Protein AF-A0A820FQS1-F1 (afdb_monomer)

Sequence (288 aa):
TLASLALATEPPTEELLNRKPYGRTKSIISPLMLRNILGQSFYQLVIMFVILYAGQYFLDVDSTVSRIQENPHAAKELSQQFTLVFNAFVLMTLFNEINSRKLHGERNVFKGIFRNPFFIILIVTFGGYVFSCARLNIIHWLWSLLFGVGSLAWQQILLCIPTKPFARCFSAMYRVCCPCCYKKQQKKRAEKEAARKSAAADQSRRISRFSDGDYMPFTTIGQLTSATVVAEPPSAIAKFMLRKSVDRLNSEFRVINEFRSRLEELKDIKHDEAVEYKRNSRANLLDE

Foldseek 3Di:
DLLVVLLVPDDDDPVVVVDDDDDPPDDPDDLLNVLLVVLLVVLLVVVLVCLQPVVCPPVVQPRPVVVCVVPVVCVVVNVASVLLSVLLNLLLVLLSSLVVSDRPLDLCSPVCCVVRVSSVCCCCVSVVCSVPPDPYDPSSNVVSNVSSVVSSVSSNVSSPDDSVVSVVVVLVVCCVPPVPVSVVVVVVVVVVVVVVVVVVVVVVVVVVVVVVPDPPDPPPVVVVVVPDDDDDDDDPVVVVVVVVVVVVVVVVVVVVVVVVVVVVVVVVVVVVVVVVVVVVVVVVVVVD

pLDDT: mean 72.48, std 14.21, range [34.16, 94.19]

Solvent-accessible surface area (backbone atoms only — not comparable to full-atom values): 16871 Å² total; per-residue (Å²): 114,68,67,64,51,39,65,69,65,54,77,86,56,78,72,62,74,78,45,81,81,83,60,96,84,62,70,90,75,45,51,63,56,48,46,51,53,55,53,50,52,50,51,54,51,52,52,51,50,44,53,64,71,43,22,44,77,77,66,75,34,78,45,55,72,62,45,46,73,76,34,78,78,50,59,78,77,51,50,60,55,55,50,49,50,50,49,25,51,51,40,32,52,54,38,47,52,52,52,62,75,47,70,86,78,58,84,68,58,70,71,69,52,85,74,38,64,59,49,50,50,48,51,51,56,53,46,46,49,59,66,70,71,60,96,63,58,70,69,61,47,52,51,26,48,48,56,11,56,44,50,51,56,50,50,58,56,57,69,72,52,75,54,69,64,48,45,52,52,49,56,53,51,42,45,71,79,37,54,72,61,42,54,55,52,48,52,56,49,52,53,51,50,50,53,50,51,51,50,53,51,48,54,51,53,50,54,52,58,60,64,76,70,66,85,72,78,90,74,67,68,74,69,66,70,78,75,73,77,86,78,78,85,72,54,74,63,56,54,50,50,50,50,54,51,51,53,51,50,54,52,52,52,52,52,53,52,53,51,51,53,53,51,50,55,54,50,52,52,55,49,50,54,54,51,51,51,54,51,54,57,55,51,63,67,73,77,114

Structure (mmCIF, N/CA/C/O backbone):
data_AF-A0A820FQS1-F1
#
_entry.id   AF-A0A820FQS1-F1
#
loop_
_atom_site.group_PDB
_atom_site.id
_atom_site.type_symbol
_atom_site.label_atom_id
_atom_site.label_alt_id
_atom_site.label_comp_id
_atom_site.label_asym_id
_atom_site.label_entity_id
_atom_site.label_seq_id
_atom_site.pdbx_PDB_ins_code
_atom_site.Cartn_x
_atom_site.Cartn_y
_atom_site.Cartn_z
_atom_site.occupancy
_atom_site.B_iso_or_equiv
_atom_site.auth_seq_id
_atom_site.auth_comp_id
_atom_site.auth_asym_id
_atom_site.auth_atom_id
_atom_site.pdbx_PDB_model_num
ATOM 1 N N . THR A 1 1 ? 6.586 12.776 2.863 1.00 59.56 1 THR A N 1
ATOM 2 C CA . THR A 1 1 ? 5.910 13.849 3.631 1.00 59.56 1 THR A CA 1
ATOM 3 C C . THR A 1 1 ? 4.632 14.325 2.955 1.00 59.56 1 THR A C 1
ATOM 5 O O . THR A 1 1 ? 3.635 14.468 3.646 1.00 59.56 1 THR A O 1
ATOM 8 N N . LEU A 1 2 ? 4.600 14.501 1.627 1.00 68.56 2 LEU A N 1
ATOM 9 C CA . LEU A 1 2 ? 3.366 14.855 0.902 1.00 68.56 2 LEU A CA 1
ATOM 10 C C . LEU A 1 2 ? 2.268 13.778 1.002 1.00 68.56 2 LEU A C 1
ATOM 12 O O . LEU A 1 2 ? 1.113 14.113 1.234 1.00 68.56 2 LEU A O 1
ATOM 16 N N . ALA A 1 3 ? 2.643 12.496 0.961 1.00 69.81 3 ALA A N 1
ATOM 17 C CA . ALA A 1 3 ? 1.709 11.373 1.092 1.00 69.81 3 ALA A CA 1
ATOM 18 C C . ALA A 1 3 ? 0.907 11.371 2.406 1.00 69.81 3 ALA A C 1
ATOM 20 O O . ALA A 1 3 ? -0.314 11.237 2.428 1.00 69.81 3 ALA A O 1
ATOM 21 N N . SER A 1 4 ? 1.584 11.593 3.538 1.00 78.31 4 SER A N 1
ATOM 22 C CA . SER A 1 4 ? 0.918 11.676 4.844 1.00 78.31 4 SER A CA 1
ATOM 23 C C . SER A 1 4 ? -0.027 12.873 4.942 1.00 78.31 4 SER A C 1
ATOM 25 O O . SER A 1 4 ? -1.051 12.781 5.612 1.00 78.31 4 SER A O 1
ATOM 27 N N . LEU A 1 5 ? 0.302 13.982 4.271 1.00 79.88 5 LEU A N 1
ATOM 28 C CA . LEU A 1 5 ? -0.554 15.164 4.217 1.00 79.88 5 LEU A CA 1
ATOM 29 C C . LEU A 1 5 ? -1.802 14.900 3.359 1.00 79.88 5 LEU A C 1
ATOM 31 O O . LEU A 1 5 ? -2.911 15.202 3.790 1.00 79.88 5 LEU A O 1
ATOM 35 N N . ALA A 1 6 ? -1.643 14.272 2.192 1.00 76.00 6 ALA A N 1
ATOM 36 C CA . ALA A 1 6 ? -2.763 13.913 1.323 1.00 76.00 6 ALA A CA 1
ATOM 37 C C . ALA A 1 6 ? -3.756 12.967 2.024 1.00 76.00 6 ALA A C 1
ATOM 39 O O . ALA A 1 6 ? -4.960 13.212 1.990 1.00 76.00 6 ALA A O 1
ATOM 40 N N . LEU A 1 7 ? -3.266 11.954 2.747 1.00 76.88 7 LEU A N 1
ATOM 41 C CA . LEU A 1 7 ? -4.113 11.041 3.529 1.00 76.88 7 LEU A CA 1
ATOM 42 C C . LEU A 1 7 ? -4.808 11.724 4.720 1.00 76.88 7 LEU A C 1
ATOM 44 O O . LEU A 1 7 ? -5.918 11.345 5.084 1.00 76.88 7 LEU A O 1
ATOM 48 N N . ALA A 1 8 ? -4.183 12.737 5.325 1.00 78.94 8 ALA A N 1
ATOM 49 C CA . ALA A 1 8 ? -4.768 13.478 6.443 1.00 78.94 8 ALA A CA 1
ATOM 50 C C . ALA A 1 8 ? -5.894 14.441 6.021 1.00 78.94 8 ALA A C 1
ATOM 52 O O . ALA A 1 8 ? -6.694 14.841 6.862 1.00 78.94 8 ALA A O 1
ATOM 53 N N . THR A 1 9 ? -5.962 14.812 4.738 1.00 82.06 9 THR A N 1
ATOM 54 C CA . THR A 1 9 ? -6.949 15.773 4.204 1.00 82.06 9 THR A CA 1
ATOM 55 C C . THR A 1 9 ? -8.224 15.117 3.678 1.00 82.06 9 THR A C 1
ATOM 57 O O . THR A 1 9 ? -9.095 15.808 3.150 1.00 82.06 9 THR A O 1
ATOM 60 N N . GLU A 1 10 ? -8.369 13.794 3.801 1.00 73.38 10 GLU A N 1
ATOM 61 C CA . GLU A 1 10 ? -9.602 13.138 3.379 1.00 73.38 10 GLU A CA 1
ATOM 62 C C . GLU A 1 10 ? -10.797 13.588 4.240 1.00 73.38 10 GLU A C 1
ATOM 64 O O . GLU A 1 10 ? -10.728 13.546 5.472 1.00 73.38 10 GLU A O 1
ATOM 69 N N . PRO A 1 11 ? -11.920 13.989 3.613 1.00 72.81 11 PRO A N 1
ATOM 70 C CA . PRO A 1 11 ? -13.106 14.394 4.350 1.00 72.81 11 PRO A CA 1
ATOM 71 C C . PRO A 1 11 ? -13.668 13.214 5.159 1.00 72.81 11 PRO A C 1
ATOM 73 O O . PRO A 1 11 ? -13.621 12.066 4.691 1.00 72.81 11 PRO A O 1
ATOM 76 N N . PRO A 1 12 ? -14.237 13.479 6.349 1.00 73.12 12 PRO A N 1
ATOM 77 C CA . PRO A 1 12 ? -14.749 12.439 7.231 1.00 73.12 12 PRO A CA 1
ATOM 78 C C . PRO A 1 12 ? -15.816 11.594 6.525 1.00 73.12 12 PRO A C 1
ATOM 80 O O . PRO A 1 12 ? -16.558 12.060 5.661 1.00 73.12 12 PRO A O 1
ATOM 83 N N . THR A 1 13 ? -15.869 10.308 6.868 1.00 73.50 13 THR A N 1
ATOM 84 C CA . THR A 1 13 ? -16.857 9.371 6.316 1.00 73.50 13 THR A CA 1
ATOM 85 C C . THR A 1 13 ? -17.986 9.168 7.325 1.00 73.50 13 THR A C 1
ATOM 87 O O . THR A 1 13 ? -17.704 8.950 8.499 1.00 73.50 13 THR A O 1
ATOM 90 N N . GLU A 1 14 ? -19.245 9.167 6.878 1.00 76.00 14 GLU A N 1
ATOM 91 C CA . GLU A 1 14 ? -20.444 8.935 7.717 1.00 76.00 14 GLU A CA 1
ATOM 92 C C . GLU A 1 14 ? -20.389 7.609 8.504 1.00 76.00 14 GLU A C 1
ATOM 94 O O . GLU A 1 14 ? -20.919 7.472 9.604 1.00 76.00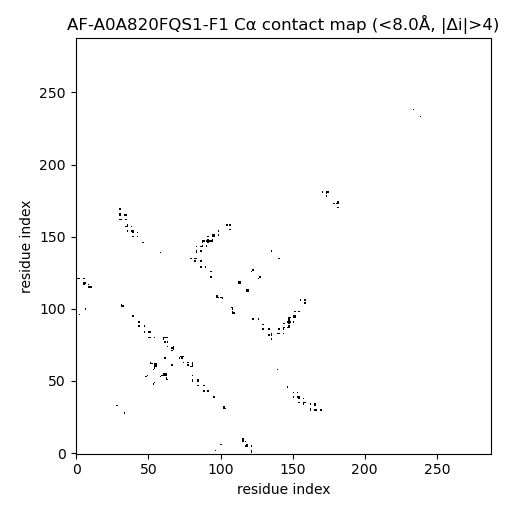 14 GLU A O 1
ATOM 99 N N . GLU A 1 15 ? -19.662 6.618 7.981 1.00 74.50 15 GLU A N 1
ATOM 100 C CA . GLU A 1 15 ? -19.399 5.340 8.652 1.00 74.50 15 GLU A CA 1
ATOM 101 C C . GLU A 1 15 ? -18.633 5.500 9.981 1.00 74.50 15 GLU A C 1
ATOM 103 O O . GLU A 1 15 ? -18.730 4.640 10.861 1.00 74.50 15 GLU A O 1
ATOM 108 N N . LEU A 1 16 ? -17.899 6.606 10.162 1.00 72.94 16 LEU A N 1
ATOM 109 C CA . LEU A 1 16 ? -17.183 6.912 11.403 1.00 72.94 16 LEU A CA 1
ATOM 110 C C . LEU A 1 16 ? -18.142 7.221 12.559 1.00 72.94 16 LEU A C 1
ATOM 112 O O . LEU A 1 16 ? -17.818 6.882 13.699 1.00 72.94 16 LEU A O 1
ATOM 116 N N . LEU A 1 17 ? -19.313 7.804 12.275 1.00 81.00 17 LEU A N 1
ATOM 117 C CA . LEU A 1 17 ? -20.320 8.162 13.283 1.00 81.00 17 LEU A CA 1
ATOM 118 C C . LEU A 1 17 ? -21.025 6.928 13.856 1.00 81.00 17 LEU A C 1
ATOM 120 O O . LEU A 1 17 ? -21.325 6.869 15.044 1.00 81.00 17 LEU A O 1
ATOM 124 N N . ASN A 1 18 ? -21.209 5.894 13.035 1.00 80.50 18 ASN A N 1
ATOM 125 C CA . ASN A 1 18 ? -21.860 4.646 13.445 1.00 80.50 18 ASN A CA 1
ATOM 126 C C . ASN A 1 18 ? -20.948 3.725 14.276 1.00 80.50 18 ASN A C 1
ATOM 128 O O . ASN A 1 18 ? -21.365 2.657 14.741 1.00 80.50 18 ASN A O 1
ATOM 132 N N . ARG A 1 19 ? -19.676 4.097 14.468 1.00 78.00 19 ARG A N 1
ATOM 133 C CA . ARG A 1 19 ? -18.688 3.264 15.155 1.00 78.00 19 ARG A CA 1
ATOM 134 C C . ARG A 1 19 ? -18.545 3.663 16.620 1.00 78.00 19 ARG A C 1
ATOM 136 O O . ARG A 1 19 ? -18.377 4.823 16.964 1.00 78.00 19 ARG A O 1
ATOM 143 N N . LYS A 1 20 ? -18.496 2.659 17.504 1.00 79.50 20 LYS A N 1
ATOM 144 C CA . LYS A 1 20 ? -18.262 2.865 18.944 1.00 79.50 20 LYS A CA 1
ATOM 145 C C . LYS A 1 20 ? -16.977 3.677 19.194 1.00 79.50 20 LYS A C 1
ATOM 147 O O . LYS A 1 20 ? -15.957 3.382 18.550 1.00 79.50 20 LYS A O 1
ATOM 152 N N . PRO A 1 21 ? -16.976 4.604 20.171 1.00 79.62 21 PRO A N 1
ATOM 153 C CA . PRO A 1 21 ? -15.827 5.455 20.453 1.00 79.62 21 PRO A CA 1
ATOM 154 C C . PRO A 1 21 ? -14.575 4.639 20.803 1.00 79.62 21 PRO A C 1
ATOM 156 O O . PRO A 1 21 ? -14.623 3.553 21.403 1.00 79.62 21 PRO A O 1
ATOM 159 N N . TYR A 1 22 ? -13.412 5.153 20.403 1.00 74.31 22 TYR A N 1
ATOM 160 C CA . TYR A 1 22 ? -12.129 4.564 20.769 1.00 74.31 22 TYR A CA 1
ATOM 161 C C . TYR A 1 22 ? -11.810 4.900 22.233 1.00 74.31 22 TYR A C 1
ATOM 163 O O . TYR A 1 22 ? -11.828 6.052 22.639 1.00 74.31 22 TYR A O 1
ATOM 171 N N . GLY A 1 23 ? -11.499 3.886 23.046 1.00 78.44 23 GLY A N 1
ATOM 172 C CA . GLY A 1 23 ? -11.054 4.116 24.421 1.00 78.44 23 GLY A CA 1
ATOM 173 C C . GLY A 1 23 ? -9.623 4.659 24.462 1.00 78.44 23 GLY A C 1
ATOM 174 O O . GLY A 1 23 ? -8.777 4.178 23.707 1.00 78.44 23 GLY A O 1
ATOM 175 N N . ARG A 1 24 ? -9.339 5.573 25.402 1.00 73.44 24 ARG A N 1
ATOM 176 C CA . ARG A 1 24 ? -8.030 6.239 25.611 1.00 73.44 24 ARG A CA 1
ATOM 177 C C . ARG A 1 24 ? -6.820 5.299 25.713 1.00 73.44 24 ARG A C 1
ATOM 179 O O . ARG A 1 24 ? -5.692 5.720 25.523 1.00 73.44 24 ARG A O 1
ATOM 186 N N . THR A 1 25 ? -7.031 4.019 26.020 1.00 71.50 25 THR A N 1
ATOM 187 C CA . THR A 1 25 ? -5.956 3.032 26.210 1.00 71.50 25 THR A CA 1
ATOM 188 C C . THR A 1 25 ? -5.799 2.050 25.045 1.00 71.50 25 THR A C 1
ATOM 190 O O . THR A 1 25 ? -5.152 1.012 25.220 1.00 71.50 25 THR A O 1
ATOM 193 N N . LYS A 1 26 ? -6.462 2.273 23.903 1.00 69.12 26 LYS A N 1
ATOM 194 C CA . LYS A 1 26 ? -6.296 1.418 22.718 1.00 69.12 26 LYS A CA 1
ATOM 195 C C . LYS A 1 26 ? -4.986 1.765 21.999 1.00 69.12 26 LYS A C 1
ATOM 197 O O . LYS A 1 26 ? -4.605 2.923 21.924 1.00 69.12 26 LYS A O 1
ATOM 202 N N . SER A 1 27 ? -4.311 0.738 21.481 1.00 74.38 27 SER A N 1
ATOM 203 C CA . SER A 1 27 ? -3.118 0.896 20.638 1.00 74.38 27 SER A CA 1
ATOM 204 C C . SER A 1 27 ? -3.466 1.670 19.366 1.00 74.38 27 SER A C 1
ATOM 206 O O . SER A 1 27 ? -4.488 1.367 18.749 1.00 74.38 27 SER A O 1
ATOM 208 N N . ILE A 1 28 ? -2.606 2.617 18.974 1.00 79.62 28 ILE A N 1
ATOM 209 C CA . ILE A 1 28 ? -2.724 3.377 17.716 1.00 79.62 28 ILE A CA 1
ATOM 210 C C . ILE A 1 28 ? -2.566 2.434 16.517 1.00 79.62 28 ILE A C 1
ATOM 212 O O . ILE A 1 28 ? -3.318 2.518 15.552 1.00 79.62 28 ILE A O 1
ATOM 216 N N . ILE A 1 29 ? -1.642 1.472 16.612 1.00 81.19 29 ILE A N 1
ATOM 217 C CA . ILE A 1 29 ? -1.423 0.458 15.579 1.00 81.19 29 ILE A CA 1
ATOM 218 C C . ILE A 1 29 ? -2.319 -0.743 15.872 1.00 81.19 29 ILE A C 1
ATOM 220 O O . ILE A 1 29 ? -2.206 -1.391 16.921 1.00 81.19 29 ILE A O 1
ATOM 224 N N . SER A 1 30 ? -3.224 -1.032 14.938 1.00 81.62 30 SER A N 1
ATOM 225 C CA . SER A 1 30 ? -4.084 -2.214 14.976 1.00 81.62 30 SER A CA 1
ATOM 226 C C . SER A 1 30 ? -3.387 -3.431 14.340 1.00 81.62 30 SER A C 1
ATOM 228 O O . SER A 1 30 ? -2.543 -3.272 13.459 1.00 81.62 30 SER A O 1
ATOM 230 N N . PRO A 1 31 ? -3.746 -4.673 14.716 1.00 80.44 31 PRO A N 1
ATOM 231 C CA . PRO A 1 31 ? -3.196 -5.869 14.066 1.00 80.44 31 PRO A CA 1
ATOM 232 C C . PRO A 1 31 ? -3.558 -5.955 12.573 1.00 80.44 31 PRO A C 1
ATOM 234 O O . PRO A 1 31 ? -2.853 -6.603 11.807 1.00 80.44 31 PRO A O 1
ATOM 237 N N . LEU A 1 32 ? -4.639 -5.283 12.160 1.00 83.88 32 LEU A N 1
ATOM 238 C CA . LEU A 1 32 ? -5.036 -5.140 10.761 1.00 83.88 32 LEU A CA 1
ATOM 239 C C . LEU A 1 32 ? -4.056 -4.241 9.989 1.00 83.88 32 LEU A C 1
ATOM 241 O O . LEU A 1 32 ? -3.575 -4.641 8.933 1.00 83.88 32 LEU A O 1
ATOM 245 N N . MET A 1 33 ? -3.703 -3.082 10.559 1.00 86.88 33 MET A N 1
ATOM 246 C CA . MET A 1 33 ? -2.671 -2.186 10.016 1.00 86.88 33 MET A CA 1
ATOM 247 C C . MET A 1 33 ? -1.336 -2.896 9.870 1.00 86.88 33 MET A C 1
ATOM 249 O O . MET A 1 33 ? -0.702 -2.810 8.826 1.00 86.88 33 MET A O 1
ATOM 253 N N . LEU A 1 34 ? -0.929 -3.634 10.902 1.00 84.62 34 LEU A N 1
ATOM 254 C CA . LEU A 1 34 ? 0.359 -4.311 10.892 1.00 84.62 34 LEU A CA 1
ATOM 255 C C . LEU A 1 34 ? 0.439 -5.393 9.814 1.00 84.62 34 LEU A C 1
ATOM 257 O O . LEU A 1 34 ? 1.453 -5.484 9.132 1.00 84.62 34 LEU A O 1
ATOM 261 N N . ARG A 1 35 ? -0.617 -6.200 9.644 1.00 87.31 35 ARG A N 1
ATOM 262 C CA . ARG A 1 35 ? -0.676 -7.192 8.562 1.00 87.31 35 ARG A CA 1
ATOM 263 C C . ARG A 1 35 ? -0.483 -6.527 7.198 1.00 87.31 35 ARG A C 1
ATOM 265 O O . ARG A 1 35 ? 0.242 -7.068 6.375 1.00 87.31 35 ARG A O 1
ATOM 272 N N . ASN A 1 36 ? -1.110 -5.371 6.975 1.00 89.31 36 ASN A N 1
ATOM 273 C CA . ASN A 1 36 ? -0.975 -4.640 5.716 1.00 89.31 36 ASN A CA 1
ATOM 274 C C . ASN A 1 36 ? 0.449 -4.088 5.540 1.00 89.31 36 ASN A C 1
ATOM 276 O O . ASN A 1 36 ? 1.031 -4.292 4.483 1.00 89.31 36 ASN A O 1
ATOM 280 N N . ILE A 1 37 ? 1.037 -3.481 6.580 1.00 89.62 37 ILE A N 1
ATOM 281 C CA . ILE A 1 37 ? 2.421 -2.972 6.548 1.00 89.62 37 ILE A CA 1
ATOM 282 C C . ILE A 1 37 ? 3.402 -4.111 6.243 1.00 89.62 37 ILE A C 1
ATOM 284 O O . ILE A 1 37 ? 4.134 -4.042 5.264 1.00 89.62 37 ILE A O 1
ATOM 288 N N . LEU A 1 38 ? 3.375 -5.190 7.031 1.00 89.56 38 LEU A N 1
ATOM 289 C CA . LEU A 1 38 ? 4.289 -6.322 6.854 1.00 89.56 38 LEU A CA 1
ATOM 290 C C . LEU A 1 38 ? 4.082 -7.027 5.511 1.00 89.56 38 LEU A C 1
ATOM 292 O O . LEU A 1 38 ? 5.053 -7.391 4.855 1.00 89.56 38 LEU A O 1
ATOM 296 N N . GLY A 1 39 ? 2.830 -7.213 5.096 1.00 90.94 39 GLY A N 1
ATOM 297 C CA . GLY A 1 39 ? 2.507 -7.880 3.841 1.00 90.94 39 GLY A CA 1
ATOM 298 C C . GLY A 1 39 ? 2.937 -7.085 2.608 1.00 90.94 39 GLY A C 1
ATOM 299 O O . GLY A 1 39 ? 3.423 -7.682 1.649 1.00 90.94 39 GLY A O 1
ATOM 300 N N . GLN A 1 40 ? 2.790 -5.757 2.635 1.00 92.25 40 GLN A N 1
ATOM 301 C CA . GLN A 1 40 ? 3.246 -4.882 1.552 1.00 92.25 40 GLN A CA 1
ATOM 302 C C . GLN A 1 40 ? 4.769 -4.756 1.528 1.00 92.25 40 GLN A C 1
ATOM 304 O O . GLN A 1 40 ? 5.368 -4.895 0.464 1.00 92.25 40 GLN A O 1
ATOM 309 N N . SER A 1 41 ? 5.416 -4.589 2.686 1.00 92.38 41 SER A N 1
ATOM 310 C CA . SER A 1 41 ? 6.883 -4.570 2.762 1.00 92.38 41 SER A CA 1
ATOM 311 C C . SER A 1 41 ? 7.499 -5.882 2.276 1.00 92.38 41 SER A C 1
ATOM 313 O O . SER A 1 41 ? 8.505 -5.855 1.573 1.00 92.38 41 SER A O 1
ATOM 315 N N . PHE A 1 42 ? 6.883 -7.024 2.596 1.00 93.62 42 PHE A N 1
ATOM 316 C CA . PHE A 1 42 ? 7.332 -8.322 2.096 1.00 93.62 42 PHE A CA 1
ATOM 317 C C . PHE A 1 42 ? 7.215 -8.418 0.570 1.00 93.62 42 PHE A C 1
ATOM 319 O O . PHE A 1 42 ? 8.176 -8.807 -0.084 1.00 93.62 42 PHE A O 1
ATOM 326 N N . TYR A 1 43 ? 6.079 -8.011 -0.007 1.00 94.19 43 TYR A N 1
ATOM 327 C CA . TYR A 1 43 ? 5.898 -7.989 -1.462 1.00 94.19 43 TYR A CA 1
ATOM 328 C C . TYR A 1 43 ? 6.925 -7.094 -2.159 1.00 94.19 43 TYR A C 1
ATOM 330 O O . TYR A 1 43 ? 7.580 -7.535 -3.100 1.00 94.19 43 TYR A O 1
ATOM 338 N N . GLN A 1 44 ? 7.119 -5.868 -1.665 1.00 94.12 44 GLN A N 1
ATOM 339 C CA . GLN A 1 44 ? 8.101 -4.939 -2.226 1.00 94.12 44 GLN A CA 1
ATOM 340 C C . GLN A 1 44 ? 9.515 -5.522 -2.178 1.00 94.12 44 GLN A C 1
ATOM 342 O O . GLN A 1 44 ? 10.219 -5.492 -3.181 1.00 94.12 44 GLN A O 1
ATOM 347 N N . LEU A 1 45 ? 9.913 -6.109 -1.048 1.00 93.69 45 LEU A N 1
ATOM 348 C CA . LEU A 1 45 ? 11.219 -6.747 -0.900 1.00 93.69 45 LEU A CA 1
ATOM 349 C C . LEU A 1 45 ? 11.394 -7.925 -1.871 1.00 93.69 45 LEU A C 1
ATOM 351 O O . LEU A 1 45 ? 12.434 -8.026 -2.517 1.00 93.69 45 LEU A O 1
ATOM 355 N N . VAL A 1 46 ? 10.380 -8.786 -2.015 1.00 93.88 46 VAL A N 1
ATOM 356 C CA . VAL A 1 46 ? 10.425 -9.922 -2.951 1.00 93.88 46 VAL A CA 1
ATOM 357 C C . VAL A 1 46 ? 10.579 -9.431 -4.388 1.00 93.88 46 VAL A C 1
ATOM 359 O O . VAL A 1 46 ? 11.478 -9.893 -5.082 1.00 93.88 46 VAL A O 1
ATOM 362 N N . ILE A 1 47 ? 9.769 -8.466 -4.830 1.00 92.25 47 ILE A N 1
ATOM 363 C CA . ILE A 1 47 ? 9.855 -7.927 -6.195 1.00 92.25 47 ILE A CA 1
ATOM 364 C C . ILE A 1 47 ? 11.202 -7.241 -6.445 1.00 92.25 47 ILE A C 1
ATOM 366 O O . ILE A 1 47 ? 11.795 -7.437 -7.503 1.00 92.25 47 ILE A O 1
ATOM 370 N N . MET A 1 48 ? 11.727 -6.490 -5.474 1.00 90.88 48 MET A N 1
ATOM 371 C CA . MET A 1 48 ? 13.055 -5.878 -5.587 1.00 90.88 48 MET A CA 1
ATOM 372 C C . MET A 1 48 ? 14.150 -6.928 -5.772 1.00 90.88 48 MET A C 1
ATOM 374 O O . MET A 1 48 ? 14.997 -6.775 -6.651 1.00 90.88 48 MET A O 1
ATOM 378 N N . PHE A 1 49 ? 14.102 -8.027 -5.018 1.00 89.50 49 PHE A N 1
ATOM 379 C CA . PHE A 1 49 ? 15.044 -9.126 -5.211 1.00 89.50 49 PHE A CA 1
ATOM 380 C C . PHE A 1 49 ? 14.849 -9.858 -6.539 1.00 89.50 49 PHE A C 1
ATOM 382 O O . PHE A 1 49 ? 15.840 -10.204 -7.179 1.00 89.50 49 PHE A O 1
ATOM 389 N N . VAL A 1 50 ? 13.609 -10.052 -6.993 1.00 89.44 50 VAL A N 1
ATOM 390 C CA . VAL A 1 50 ? 13.334 -10.649 -8.309 1.00 89.44 50 VAL A CA 1
ATOM 391 C C . VAL A 1 50 ? 13.926 -9.783 -9.421 1.00 89.44 50 VAL A C 1
ATOM 393 O O . VAL A 1 50 ? 14.619 -10.310 -10.282 1.00 89.44 50 VAL A O 1
ATOM 396 N N . ILE A 1 51 ? 13.742 -8.463 -9.395 1.00 86.75 51 ILE A N 1
ATOM 397 C CA . ILE A 1 51 ? 14.310 -7.582 -10.428 1.00 86.75 51 ILE A CA 1
ATOM 398 C C . ILE A 1 51 ? 15.845 -7.547 -10.342 1.00 86.75 51 ILE A C 1
ATOM 400 O O . ILE A 1 51 ? 16.508 -7.533 -11.377 1.00 86.75 51 ILE A O 1
ATOM 404 N N . LEU A 1 52 ? 16.429 -7.573 -9.138 1.00 84.38 52 LEU A N 1
ATOM 405 C CA . LEU A 1 52 ? 17.887 -7.561 -8.959 1.00 84.38 52 LEU A CA 1
ATOM 406 C C . LEU A 1 52 ? 18.571 -8.856 -9.426 1.00 84.38 52 LEU A C 1
ATOM 408 O O . LEU A 1 52 ? 19.601 -8.784 -10.091 1.00 84.38 52 LEU A O 1
ATOM 412 N N . TYR A 1 53 ? 18.010 -10.025 -9.109 1.00 82.00 53 TYR A N 1
ATOM 413 C CA . TYR A 1 53 ? 18.647 -11.317 -9.404 1.00 82.00 53 TYR A CA 1
ATOM 414 C C . TYR A 1 53 ? 18.113 -11.998 -10.668 1.00 82.00 53 TYR A C 1
ATOM 416 O O . TYR A 1 53 ? 18.879 -12.605 -11.419 1.00 82.00 53 TYR A O 1
ATOM 424 N N . ALA A 1 54 ? 16.806 -11.902 -10.913 1.00 80.44 54 ALA A N 1
ATOM 425 C CA . ALA A 1 54 ? 16.133 -12.527 -12.050 1.00 80.44 54 ALA A CA 1
ATOM 426 C C . ALA A 1 54 ? 15.848 -11.550 -13.204 1.00 80.44 54 ALA A C 1
ATOM 428 O O . ALA A 1 54 ? 15.380 -11.988 -14.253 1.00 80.44 54 ALA A O 1
ATOM 429 N N . GLY A 1 55 ? 16.167 -10.256 -13.058 1.00 76.19 55 GLY A N 1
ATOM 430 C CA . GLY A 1 55 ? 16.010 -9.260 -14.125 1.00 76.19 55 GLY A CA 1
ATOM 431 C C . GLY A 1 55 ? 16.769 -9.615 -15.406 1.00 76.19 55 GLY A C 1
ATOM 432 O O . GLY A 1 55 ? 16.239 -9.422 -16.494 1.00 76.19 55 GLY A O 1
ATOM 433 N N . GLN A 1 56 ? 17.935 -10.249 -15.276 1.00 72.12 56 GLN A N 1
ATOM 434 C CA . GLN A 1 56 ? 18.708 -10.758 -16.414 1.00 72.12 56 GLN A CA 1
ATOM 435 C C . GLN A 1 56 ? 17.979 -11.829 -17.230 1.00 72.12 56 GLN A C 1
ATOM 437 O O . GLN A 1 56 ? 18.095 -11.853 -18.445 1.00 72.12 56 GLN A O 1
ATOM 442 N N . TYR A 1 57 ? 17.180 -12.681 -16.582 1.00 72.12 57 TYR A N 1
ATOM 443 C CA . TYR A 1 57 ? 16.487 -13.783 -17.253 1.00 72.12 57 TYR A CA 1
ATOM 444 C C . TYR A 1 57 ? 15.097 -13.386 -17.755 1.00 72.12 57 TYR A C 1
ATOM 446 O O . TYR A 1 57 ? 14.658 -13.857 -18.797 1.00 72.12 57 TYR A O 1
ATOM 454 N N . PHE A 1 58 ? 14.380 -12.549 -16.998 1.00 72.69 58 PHE A N 1
ATOM 455 C CA . PHE A 1 58 ? 12.984 -12.204 -17.291 1.00 72.69 58 PHE A CA 1
ATOM 456 C C . PHE A 1 58 ? 12.814 -10.934 -18.119 1.00 72.69 58 PHE A C 1
ATOM 458 O O . PHE A 1 58 ? 11.798 -10.778 -18.792 1.00 72.69 58 PHE A O 1
ATOM 465 N N . LEU A 1 59 ? 13.753 -9.995 -18.010 1.00 72.56 59 LEU A N 1
ATOM 466 C CA . LEU A 1 59 ? 13.607 -8.647 -18.554 1.00 72.56 59 LEU A CA 1
ATOM 467 C C . LEU A 1 59 ? 14.691 -8.318 -19.586 1.00 72.56 59 LEU A C 1
ATOM 469 O O . LEU A 1 59 ? 14.672 -7.208 -20.110 1.00 72.56 59 LEU A O 1
ATOM 473 N N . ASP A 1 60 ? 15.590 -9.264 -19.882 1.00 71.62 60 ASP A N 1
ATOM 474 C CA . ASP A 1 60 ? 16.736 -9.082 -20.786 1.00 71.62 60 ASP A CA 1
ATOM 475 C C . ASP A 1 60 ? 17.542 -7.821 -20.423 1.00 71.62 60 ASP A C 1
ATOM 477 O O . ASP A 1 60 ? 17.890 -6.986 -21.254 1.00 71.62 60 ASP A O 1
ATOM 481 N N . VAL A 1 61 ? 17.726 -7.616 -19.114 1.00 69.62 61 VAL A N 1
ATOM 482 C CA . VAL A 1 61 ? 18.496 -6.499 -18.565 1.00 69.62 61 VAL A CA 1
ATOM 483 C C . VAL A 1 61 ? 19.815 -7.043 -18.054 1.00 69.62 61 VAL A C 1
ATOM 485 O O . VAL A 1 61 ? 19.824 -7.922 -17.197 1.00 69.62 61 VAL A O 1
ATOM 488 N N . ASP A 1 62 ? 20.921 -6.481 -18.527 1.00 68.44 62 ASP A N 1
ATOM 489 C CA . ASP A 1 62 ? 22.258 -6.846 -18.070 1.00 68.44 62 ASP A CA 1
ATOM 490 C C . ASP A 1 62 ? 22.361 -6.906 -16.540 1.00 68.44 62 ASP A C 1
ATOM 492 O O . ASP A 1 62 ? 22.056 -5.934 -15.845 1.00 68.44 62 ASP A O 1
ATOM 496 N N . SER A 1 63 ? 22.820 -8.050 -16.017 1.00 66.44 63 SER A N 1
ATOM 497 C CA . SER A 1 63 ? 22.969 -8.261 -14.575 1.00 66.44 63 SER A CA 1
ATOM 498 C C . SER A 1 63 ? 24.012 -7.320 -13.994 1.00 66.44 63 SER A C 1
ATOM 500 O O . SER A 1 63 ? 25.218 -7.461 -14.227 1.00 66.44 63 SER A O 1
ATOM 502 N N . THR A 1 64 ? 23.546 -6.403 -13.154 1.00 65.12 64 THR A N 1
ATOM 503 C CA . THR A 1 64 ? 24.394 -5.454 -12.457 1.00 65.12 64 THR A CA 1
ATOM 504 C C . THR A 1 64 ? 25.446 -6.145 -11.594 1.00 65.12 64 THR A C 1
ATOM 506 O O . THR A 1 64 ? 26.611 -5.754 -11.580 1.00 65.12 64 THR A O 1
ATOM 509 N N . VAL A 1 65 ? 25.042 -7.189 -10.871 1.00 66.50 65 VAL A N 1
ATOM 510 C CA . VAL A 1 65 ? 25.907 -7.882 -9.906 1.00 66.50 65 VAL A CA 1
ATOM 511 C C . VAL A 1 65 ? 27.048 -8.605 -10.621 1.00 66.50 65 VAL A C 1
ATOM 513 O O . VAL A 1 65 ? 28.195 -8.511 -10.193 1.00 66.50 65 VAL A O 1
ATOM 516 N N . SER A 1 66 ? 26.749 -9.269 -11.739 1.00 65.88 66 SER A N 1
ATOM 517 C CA . SER A 1 66 ? 27.750 -10.006 -12.515 1.00 65.88 66 SER A CA 1
ATOM 518 C C . SER A 1 66 ? 28.712 -9.058 -13.240 1.00 65.88 66 SER A C 1
ATOM 520 O O . SER A 1 66 ? 29.920 -9.273 -13.221 1.00 65.88 66 SER A O 1
ATOM 522 N N . ARG A 1 67 ? 28.206 -7.955 -13.812 1.00 66.00 67 ARG A N 1
ATOM 523 C CA . ARG A 1 67 ? 29.035 -7.007 -14.578 1.00 66.00 67 ARG A CA 1
ATOM 524 C C . ARG A 1 67 ? 29.923 -6.116 -13.703 1.00 66.00 67 ARG A C 1
ATOM 526 O O . ARG A 1 67 ? 31.034 -5.802 -14.121 1.00 66.00 67 ARG A O 1
ATOM 533 N N . ILE A 1 68 ? 29.483 -5.737 -12.495 1.00 67.06 68 ILE A N 1
ATOM 534 C CA . ILE A 1 68 ? 30.335 -5.007 -11.529 1.00 67.06 68 ILE A CA 1
ATOM 535 C C . ILE A 1 68 ? 31.512 -5.875 -11.075 1.00 67.06 68 ILE A C 1
ATOM 537 O O . ILE A 1 68 ? 32.609 -5.354 -10.882 1.00 67.06 68 ILE A O 1
ATOM 541 N N . GLN A 1 69 ? 31.294 -7.185 -10.930 1.00 69.25 69 GLN A N 1
ATOM 542 C CA . GLN A 1 69 ? 32.342 -8.127 -10.545 1.00 69.25 69 GLN A CA 1
ATOM 543 C C . GLN A 1 69 ? 33.411 -8.280 -11.639 1.00 69.25 69 GLN A C 1
ATOM 545 O O . GLN A 1 69 ? 34.589 -8.425 -11.322 1.00 69.25 69 GLN A O 1
ATOM 550 N N . GLU A 1 70 ? 33.014 -8.229 -12.913 1.00 69.81 70 GLU A N 1
ATOM 551 C CA . GLU A 1 70 ? 33.932 -8.355 -14.051 1.00 69.81 70 GLU A CA 1
ATOM 552 C C . GLU A 1 70 ? 34.655 -7.046 -14.394 1.00 69.81 70 GLU A C 1
ATOM 554 O O . GLU A 1 70 ? 35.834 -7.073 -14.737 1.00 69.81 70 GLU A O 1
ATOM 559 N N . ASN A 1 71 ? 33.980 -5.895 -14.304 1.00 68.19 71 ASN A N 1
ATOM 560 C CA . ASN A 1 71 ? 34.556 -4.594 -14.649 1.00 68.19 71 ASN A CA 1
ATOM 561 C C . ASN A 1 71 ? 34.060 -3.482 -13.700 1.00 68.19 71 ASN A C 1
ATOM 563 O O . ASN A 1 71 ? 32.960 -2.953 -13.891 1.00 68.19 71 ASN A O 1
ATOM 567 N N . PRO A 1 72 ? 34.887 -3.015 -12.743 1.00 67.50 72 PRO A N 1
ATOM 568 C CA . PRO A 1 72 ? 34.511 -1.964 -11.787 1.00 67.50 72 PRO A CA 1
ATOM 569 C C . PRO A 1 72 ? 34.115 -0.623 -12.433 1.00 67.50 72 PRO A C 1
ATOM 571 O O . PRO A 1 72 ? 33.351 0.149 -11.857 1.00 67.50 72 PRO A O 1
ATOM 574 N N . HIS A 1 73 ? 34.602 -0.339 -13.648 1.00 62.81 73 HIS A N 1
ATOM 575 C CA . HIS A 1 73 ? 34.299 0.889 -14.397 1.00 62.81 73 HIS A CA 1
ATOM 576 C C . HIS A 1 73 ? 33.038 0.800 -15.279 1.00 62.81 73 HIS A C 1
ATOM 578 O O . HIS A 1 73 ? 32.577 1.826 -15.783 1.00 62.81 73 HIS A O 1
ATOM 584 N N . ALA A 1 74 ? 32.428 -0.384 -15.427 1.00 58.97 74 ALA A N 1
ATOM 585 C CA . ALA A 1 74 ? 31.209 -0.582 -16.223 1.00 58.97 74 ALA A CA 1
ATOM 586 C C . ALA A 1 74 ? 29.932 -0.047 -15.543 1.00 58.97 74 ALA A C 1
ATOM 588 O O . ALA A 1 74 ? 28.867 -0.004 -16.159 1.00 58.97 74 ALA A O 1
ATOM 589 N N . ALA A 1 75 ? 30.032 0.428 -14.296 1.00 57.00 75 ALA A N 1
ATOM 590 C CA . ALA A 1 75 ? 28.912 0.980 -13.532 1.00 57.00 75 ALA A CA 1
ATOM 591 C C . ALA A 1 75 ? 28.164 2.120 -14.258 1.00 57.00 75 ALA A C 1
ATOM 593 O O . ALA A 1 75 ? 26.981 2.338 -14.000 1.00 57.00 75 ALA A O 1
ATOM 594 N N . LYS A 1 76 ? 28.827 2.828 -15.188 1.00 51.22 76 LYS A N 1
ATOM 595 C CA . LYS A 1 76 ? 28.236 3.932 -15.961 1.00 51.22 76 LYS A CA 1
ATOM 596 C C . LYS A 1 76 ? 27.224 3.471 -17.023 1.00 51.22 76 LYS A C 1
ATOM 598 O O . LYS A 1 76 ? 26.272 4.200 -17.285 1.00 51.22 76 LYS A O 1
ATOM 603 N N . GLU A 1 77 ? 27.388 2.280 -17.604 1.00 53.38 77 GLU A N 1
ATOM 604 C CA . GLU A 1 77 ? 26.424 1.713 -18.572 1.00 53.38 77 GLU A CA 1
ATOM 605 C C . GLU A 1 77 ? 25.268 0.967 -17.886 1.00 53.38 77 GLU A C 1
ATOM 607 O O . GLU A 1 77 ? 24.179 0.811 -18.432 1.00 53.38 77 GLU A O 1
ATOM 612 N N . LEU A 1 78 ? 25.469 0.601 -16.623 1.00 58.59 78 LEU A N 1
ATOM 613 C CA . LEU A 1 78 ? 24.604 -0.235 -15.792 1.00 58.59 78 LEU A CA 1
ATOM 614 C C . LEU A 1 78 ? 23.469 0.540 -15.093 1.00 58.59 78 LEU A C 1
ATOM 616 O O . LEU A 1 78 ? 22.926 0.117 -14.074 1.00 58.59 78 LEU A O 1
ATOM 620 N N . SER A 1 79 ? 23.113 1.709 -15.628 1.00 64.69 79 SER A N 1
ATOM 621 C CA . SER A 1 79 ? 22.069 2.586 -15.084 1.00 64.69 79 SER A CA 1
ATOM 622 C C . SER A 1 79 ? 20.661 2.006 -15.278 1.00 64.69 79 SER A C 1
ATOM 624 O O . SER A 1 79 ? 19.752 2.296 -14.500 1.00 64.69 79 SER A O 1
ATOM 626 N N . GLN A 1 80 ? 20.457 1.144 -16.279 1.00 75.00 80 GLN A N 1
ATOM 627 C CA . GLN A 1 80 ? 19.120 0.687 -16.670 1.00 75.00 80 GLN A CA 1
ATOM 628 C C . GLN A 1 80 ? 18.465 -0.232 -15.630 1.00 75.00 80 GLN A C 1
ATOM 630 O O . GLN A 1 80 ? 17.311 0.002 -15.272 1.00 75.00 80 GLN A O 1
ATOM 635 N N . GLN A 1 81 ? 19.189 -1.216 -15.077 1.00 79.44 81 GLN A N 1
ATOM 636 C CA . GLN A 1 81 ? 18.629 -2.099 -14.046 1.00 79.44 81 GLN A CA 1
ATOM 637 C C . GLN A 1 81 ? 18.299 -1.322 -12.767 1.00 79.44 81 GLN A C 1
ATOM 639 O O . GLN A 1 81 ? 17.215 -1.481 -12.212 1.00 79.44 81 GLN A O 1
ATOM 644 N N . PHE A 1 82 ? 19.188 -0.429 -12.323 1.00 81.19 82 PHE A N 1
ATOM 645 C CA . PHE A 1 82 ? 18.930 0.421 -11.158 1.00 81.19 82 PHE A CA 1
ATOM 646 C C . PHE A 1 82 ? 17.774 1.393 -11.389 1.00 81.19 82 PHE A C 1
ATOM 648 O O . PHE A 1 82 ? 16.954 1.589 -10.494 1.00 81.19 82 PHE A O 1
ATOM 655 N N . THR A 1 83 ? 17.662 1.948 -12.597 1.00 84.00 83 THR A N 1
ATOM 656 C CA . THR A 1 83 ? 16.529 2.795 -12.985 1.00 84.00 83 THR A CA 1
ATOM 657 C C . THR A 1 83 ? 15.228 1.997 -12.976 1.00 84.00 83 THR A C 1
ATOM 659 O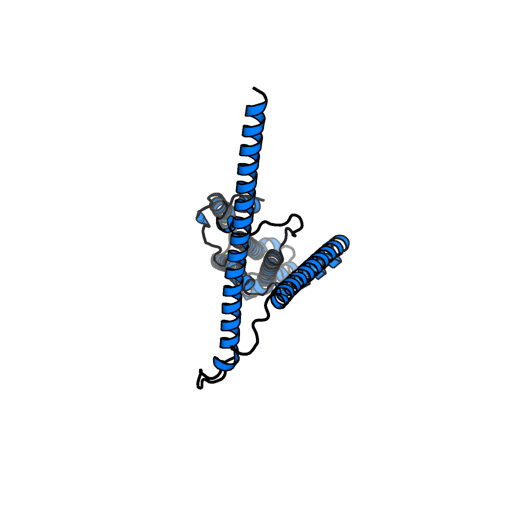 O . THR A 1 83 ? 14.224 2.492 -12.471 1.00 84.00 83 THR A O 1
ATOM 662 N N . LEU A 1 84 ? 15.228 0.749 -13.458 1.00 84.62 84 LEU A N 1
ATOM 663 C CA . LEU A 1 84 ? 14.057 -0.129 -13.413 1.00 84.62 84 LEU A CA 1
ATOM 664 C C . LEU A 1 84 ? 13.665 -0.492 -11.974 1.00 84.62 84 LEU A C 1
ATOM 666 O O . LEU A 1 84 ? 12.486 -0.424 -11.632 1.00 84.62 84 LEU A O 1
ATOM 670 N N . VAL A 1 85 ? 14.639 -0.839 -11.127 1.00 86.69 85 VAL A N 1
ATOM 671 C CA . VAL A 1 85 ? 14.432 -1.118 -9.696 1.00 86.69 85 VAL A CA 1
ATOM 672 C C . VAL A 1 85 ? 13.831 0.104 -9.005 1.00 86.69 85 VAL A C 1
ATOM 674 O O . VAL A 1 85 ? 12.805 -0.014 -8.337 1.00 86.69 85 VAL A O 1
ATOM 677 N N . PHE A 1 86 ? 14.416 1.285 -9.216 1.00 86.00 86 PHE A N 1
ATOM 678 C CA . PHE A 1 86 ? 13.907 2.543 -8.680 1.00 86.00 86 PHE A CA 1
ATOM 679 C C . PHE A 1 86 ? 12.492 2.843 -9.186 1.00 86.00 86 PHE A C 1
ATOM 681 O O . PHE A 1 86 ? 11.605 3.119 -8.382 1.00 86.00 86 PHE A O 1
ATOM 688 N N . ASN A 1 87 ? 12.243 2.727 -10.493 1.00 87.62 87 ASN A N 1
ATOM 689 C CA . ASN A 1 87 ? 10.935 3.009 -11.081 1.00 87.62 87 ASN A CA 1
ATOM 690 C C . ASN A 1 87 ? 9.859 2.045 -10.559 1.00 87.62 87 ASN A C 1
ATOM 692 O O . ASN A 1 87 ? 8.793 2.477 -10.126 1.00 87.62 87 ASN A O 1
ATOM 696 N N . ALA A 1 88 ? 10.152 0.743 -10.516 1.00 89.44 88 ALA A N 1
ATOM 697 C CA . ALA A 1 88 ? 9.248 -0.256 -9.954 1.00 89.44 88 ALA A CA 1
ATOM 698 C C . ALA A 1 88 ? 8.999 -0.015 -8.458 1.00 89.44 88 ALA A C 1
ATOM 700 O O . ALA A 1 88 ? 7.857 -0.102 -8.008 1.00 89.44 88 ALA A O 1
ATOM 701 N N . PHE A 1 89 ? 10.035 0.332 -7.687 1.00 89.56 89 PHE A N 1
ATOM 702 C CA . PHE A 1 89 ? 9.897 0.680 -6.274 1.00 89.56 89 PHE A CA 1
ATOM 703 C C . PHE A 1 89 ? 8.973 1.880 -6.084 1.00 89.56 89 PHE A C 1
ATOM 705 O O . PHE A 1 89 ? 8.011 1.799 -5.319 1.00 89.56 89 PHE A O 1
ATOM 712 N N . VAL A 1 90 ? 9.211 2.968 -6.818 1.00 88.00 90 VAL A N 1
ATOM 713 C CA . VAL A 1 90 ? 8.410 4.182 -6.685 1.00 88.00 90 VAL A CA 1
ATOM 714 C C . VAL A 1 90 ? 6.962 3.939 -7.118 1.00 88.00 90 VAL A C 1
ATOM 716 O O . VAL A 1 90 ? 6.042 4.300 -6.379 1.00 88.00 90 VAL A O 1
ATOM 719 N N . LEU A 1 91 ? 6.730 3.246 -8.236 1.00 88.50 91 LEU A N 1
ATOM 720 C CA . LEU A 1 91 ? 5.379 2.871 -8.662 1.00 88.50 91 LEU A CA 1
ATOM 721 C C . LEU A 1 91 ? 4.678 1.998 -7.612 1.00 88.50 91 LEU A C 1
ATOM 723 O O . LEU A 1 91 ? 3.543 2.288 -7.237 1.00 88.50 91 LEU A O 1
ATOM 727 N N . MET A 1 92 ? 5.350 0.989 -7.051 1.00 91.44 92 MET A N 1
ATOM 728 C CA . MET A 1 92 ? 4.792 0.199 -5.946 1.00 91.44 92 MET A CA 1
ATOM 729 C C . MET A 1 92 ? 4.484 1.054 -4.709 1.00 91.44 92 MET A C 1
ATOM 731 O O . MET A 1 92 ? 3.478 0.808 -4.043 1.00 91.44 92 MET A O 1
ATOM 735 N N . THR A 1 93 ? 5.307 2.056 -4.378 1.00 89.88 93 THR A N 1
ATOM 736 C CA . THR A 1 93 ? 5.014 2.964 -3.253 1.00 89.88 93 THR A CA 1
ATOM 737 C C . THR A 1 93 ? 3.796 3.849 -3.518 1.00 89.88 93 THR A C 1
ATOM 739 O O . THR A 1 93 ? 2.973 4.004 -2.616 1.00 89.88 93 THR A O 1
ATOM 742 N N . LEU A 1 94 ? 3.616 4.331 -4.752 1.00 87.19 94 LEU A N 1
ATOM 743 C CA . LEU A 1 94 ? 2.435 5.094 -5.168 1.00 87.19 94 LEU A CA 1
ATOM 744 C C . LEU A 1 94 ? 1.153 4.260 -5.066 1.00 87.19 94 LEU A C 1
ATOM 746 O O . LEU A 1 94 ? 0.152 4.698 -4.499 1.00 87.19 94 LEU A O 1
ATOM 750 N N . PHE A 1 95 ? 1.178 3.020 -5.556 1.00 88.81 95 PHE A N 1
ATOM 751 C CA . PHE A 1 95 ? 0.024 2.126 -5.444 1.00 88.81 95 PHE A CA 1
ATOM 752 C C . PHE A 1 95 ? -0.252 1.694 -3.996 1.00 88.81 95 PHE A C 1
ATOM 754 O O . PHE A 1 95 ? -1.413 1.552 -3.599 1.00 88.81 95 PHE A O 1
ATOM 761 N N . ASN A 1 96 ? 0.781 1.559 -3.161 1.00 88.81 96 ASN A N 1
ATOM 762 C CA . ASN A 1 96 ? 0.603 1.316 -1.730 1.00 88.81 96 ASN A CA 1
ATOM 763 C C . ASN A 1 96 ? -0.046 2.509 -1.001 1.00 88.81 96 ASN A C 1
ATOM 765 O O . ASN A 1 96 ? -0.795 2.314 -0.041 1.00 88.81 96 ASN A O 1
ATOM 769 N N . GLU A 1 97 ? 0.184 3.740 -1.459 1.00 86.19 97 GLU A N 1
ATOM 770 C CA . GLU A 1 97 ? -0.495 4.921 -0.921 1.00 86.19 97 GLU A CA 1
ATOM 771 C C . GLU A 1 97 ? -2.005 4.870 -1.190 1.00 86.19 97 GLU A C 1
ATOM 773 O O . GLU A 1 97 ? -2.805 5.080 -0.274 1.00 86.19 97 GLU A O 1
ATOM 778 N N . ILE A 1 98 ? -2.397 4.460 -2.404 1.00 86.00 98 ILE A N 1
ATOM 779 C CA . ILE A 1 98 ? -3.802 4.207 -2.759 1.00 86.00 98 ILE A CA 1
ATOM 780 C C . ILE A 1 98 ? -4.406 3.142 -1.829 1.00 86.00 98 ILE A C 1
ATOM 782 O O . ILE A 1 98 ? -5.475 3.361 -1.258 1.00 86.00 98 ILE A O 1
ATOM 786 N N . ASN A 1 99 ? -3.702 2.028 -1.597 1.00 86.81 99 ASN A N 1
ATOM 787 C CA . ASN A 1 99 ? -4.131 0.962 -0.679 1.00 86.81 99 ASN A CA 1
ATOM 788 C C . ASN A 1 99 ? -4.255 1.413 0.786 1.00 86.81 99 ASN A C 1
ATOM 790 O O . ASN A 1 99 ? -5.125 0.930 1.514 1.00 86.81 99 ASN A O 1
ATOM 794 N N . SER A 1 100 ? -3.397 2.331 1.233 1.00 85.06 100 SER A N 1
ATOM 795 C CA . SER A 1 100 ? -3.338 2.787 2.630 1.00 85.06 100 SER A CA 1
ATOM 796 C C . SER A 1 100 ? -4.504 3.702 3.018 1.00 85.06 100 SER A C 1
ATOM 798 O O . SER A 1 100 ? -4.796 3.861 4.204 1.00 85.06 100 SER A O 1
ATOM 800 N N . ARG A 1 101 ? -5.212 4.239 2.022 1.00 82.62 101 ARG A N 1
ATOM 801 C CA . ARG A 1 101 ? -6.395 5.096 2.164 1.00 82.62 101 ARG A CA 1
ATOM 802 C C . ARG A 1 101 ? -7.563 4.409 2.872 1.00 82.62 101 ARG A C 1
ATOM 804 O O . ARG A 1 101 ? -8.287 5.018 3.653 1.00 82.62 101 ARG A O 1
ATOM 811 N N . LYS A 1 102 ? -7.748 3.109 2.622 1.00 77.62 102 LYS A N 1
ATOM 812 C CA . LYS A 1 102 ? -8.847 2.309 3.177 1.00 77.62 102 LYS A CA 1
ATOM 813 C C . LYS A 1 102 ? -8.303 1.180 4.033 1.00 77.62 102 LYS A C 1
ATOM 815 O O . LYS A 1 102 ? -7.883 0.132 3.555 1.00 77.62 102 LYS A O 1
ATOM 820 N N . LEU A 1 103 ? -8.329 1.397 5.342 1.00 73.06 103 LEU A N 1
ATOM 821 C CA . LEU A 1 103 ? -7.669 0.515 6.297 1.00 73.06 103 LEU A CA 1
ATOM 822 C C . LEU A 1 103 ? -8.622 -0.453 7.010 1.00 73.06 103 LEU A C 1
ATOM 824 O O . LEU A 1 103 ? -8.197 -1.501 7.499 1.00 73.06 103 LEU A O 1
ATOM 828 N N . HIS A 1 104 ? -9.915 -0.131 7.067 1.00 69.25 104 HIS A N 1
ATOM 829 C CA . HIS A 1 104 ? -10.919 -0.845 7.864 1.00 69.25 104 HIS A CA 1
ATOM 830 C C . HIS A 1 104 ? -11.564 -2.025 7.125 1.00 69.25 104 HIS A C 1
ATOM 832 O O . HIS A 1 104 ? -12.764 -2.245 7.221 1.00 69.25 104 HIS A O 1
ATOM 838 N N . GLY A 1 105 ? -10.763 -2.825 6.416 1.00 64.94 105 GLY A N 1
ATOM 839 C CA . GLY A 1 105 ? -11.229 -4.061 5.768 1.00 64.94 105 GLY A CA 1
ATOM 840 C C . GLY A 1 105 ? -12.186 -3.855 4.586 1.00 64.94 105 GLY A C 1
ATOM 841 O O . GLY A 1 105 ? -12.733 -4.830 4.074 1.00 64.94 105 GLY A O 1
ATOM 842 N N . GLU A 1 106 ? -12.379 -2.612 4.148 1.00 76.38 106 GLU A N 1
ATOM 843 C CA . GLU A 1 106 ? -13.107 -2.273 2.930 1.00 76.38 106 GLU A CA 1
ATOM 844 C C . GLU A 1 106 ? -12.334 -2.788 1.707 1.00 76.38 106 GLU A C 1
ATOM 846 O O . GLU A 1 106 ? -11.150 -2.501 1.546 1.00 76.38 106 GLU A O 1
ATOM 851 N N . ARG A 1 107 ? -12.999 -3.550 0.830 1.00 73.19 107 ARG A N 1
ATOM 852 C CA . ARG A 1 107 ? -12.372 -4.101 -0.388 1.00 73.19 107 ARG A CA 1
ATOM 853 C C . ARG A 1 107 ? -12.236 -3.066 -1.514 1.00 73.19 107 ARG A C 1
ATOM 855 O O . ARG A 1 107 ? -11.329 -3.161 -2.336 1.00 73.19 107 ARG A O 1
ATOM 862 N N . ASN A 1 108 ? -13.096 -2.047 -1.532 1.00 80.06 108 ASN A N 1
ATOM 863 C CA . ASN A 1 108 ? -13.167 -1.063 -2.615 1.00 80.06 108 ASN A CA 1
ATOM 864 C C . ASN A 1 108 ? -12.261 0.147 -2.355 1.00 80.06 108 ASN A C 1
ATOM 866 O O . ASN A 1 108 ? -12.718 1.201 -1.913 1.00 80.06 108 ASN A O 1
ATOM 870 N N . VAL A 1 109 ? -10.979 0.011 -2.692 1.00 79.06 109 VAL A N 1
ATOM 871 C CA . VAL A 1 109 ? -9.959 1.058 -2.499 1.00 79.06 109 VAL A CA 1
ATOM 872 C C . VAL A 1 109 ? -10.211 2.297 -3.377 1.00 79.06 109 VAL A C 1
ATOM 874 O O . VAL A 1 109 ? -9.924 3.421 -2.969 1.00 79.06 109 VAL A O 1
ATOM 877 N N . PHE A 1 110 ? -10.831 2.124 -4.549 1.00 76.56 110 PHE A N 1
ATOM 878 C CA . PHE A 1 110 ? -11.110 3.207 -5.504 1.00 76.56 110 PHE A CA 1
ATOM 879 C C . PHE A 1 110 ? -12.338 4.065 -5.163 1.00 76.56 110 PHE A C 1
ATOM 881 O O . PHE A 1 110 ? -12.542 5.126 -5.757 1.00 76.56 110 PHE A O 1
ATOM 888 N N . LYS A 1 111 ? -13.174 3.648 -4.202 1.00 77.00 111 LYS A N 1
ATOM 889 C CA . LYS A 1 111 ? -14.423 4.358 -3.893 1.00 77.00 111 LYS A CA 1
ATOM 890 C C . LYS A 1 111 ? -14.120 5.749 -3.330 1.00 77.00 111 LYS A C 1
ATOM 892 O O . LYS A 1 111 ? -13.553 5.871 -2.247 1.00 77.00 111 LYS A O 1
ATOM 897 N N . GLY A 1 112 ? -14.498 6.802 -4.052 1.00 72.25 112 GLY A N 1
ATOM 898 C CA . GLY A 1 112 ? -14.299 8.188 -3.616 1.00 72.25 112 GLY A CA 1
ATOM 899 C C . GLY A 1 112 ? -12.856 8.688 -3.726 1.00 72.25 112 GLY A C 1
ATOM 900 O O . GLY A 1 112 ? -12.470 9.558 -2.954 1.00 72.25 112 GLY A O 1
ATOM 901 N N . ILE A 1 113 ? -12.047 8.128 -4.634 1.00 79.12 113 ILE A N 1
ATOM 902 C CA . ILE A 1 113 ? -10.668 8.590 -4.883 1.00 79.12 113 ILE A CA 1
ATOM 903 C C . ILE A 1 113 ? -10.644 10.004 -5.483 1.00 79.12 113 ILE A C 1
ATOM 905 O O . ILE A 1 113 ? -9.858 10.844 -5.068 1.00 79.12 113 ILE A O 1
ATOM 909 N N . PHE A 1 114 ? -11.601 10.303 -6.366 1.00 75.69 114 PHE A N 1
ATOM 910 C CA . PHE A 1 114 ? -11.733 11.604 -7.027 1.00 75.69 114 PHE A CA 1
ATOM 911 C C . PHE A 1 114 ? -12.407 12.677 -6.164 1.00 75.69 114 PHE A C 1
ATOM 913 O O . PHE A 1 114 ? -12.544 13.816 -6.592 1.00 75.69 114 PHE A O 1
ATOM 920 N N . ARG A 1 115 ? -12.846 12.329 -4.947 1.00 76.81 115 ARG A N 1
ATOM 921 C CA . ARG A 1 115 ? -13.518 13.278 -4.049 1.00 76.81 115 ARG A CA 1
ATOM 922 C C . ARG A 1 115 ? -12.530 14.230 -3.369 1.00 76.81 115 ARG A C 1
ATOM 924 O O . ARG A 1 115 ? -12.935 15.313 -2.966 1.00 76.81 115 ARG A O 1
ATOM 931 N N . ASN A 1 116 ? -11.263 13.830 -3.223 1.00 77.25 116 ASN A N 1
ATOM 932 C CA . ASN A 1 116 ? -10.221 14.666 -2.629 1.00 77.25 116 ASN A CA 1
ATOM 933 C C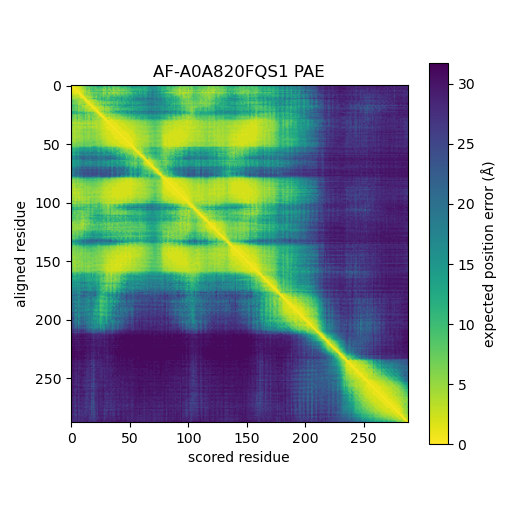 . ASN A 1 116 ? -9.251 15.175 -3.719 1.00 77.25 116 ASN A C 1
ATOM 935 O O . ASN A 1 116 ? -8.459 14.378 -4.233 1.00 77.25 116 ASN A O 1
ATOM 939 N N . PRO A 1 117 ? -9.261 16.478 -4.064 1.00 77.38 117 PRO A N 1
ATOM 940 C CA . PRO A 1 117 ? -8.378 17.029 -5.092 1.00 77.38 117 PRO A CA 1
ATOM 941 C C . PRO A 1 117 ? -6.892 16.921 -4.723 1.00 77.38 117 PRO A C 1
ATOM 943 O O . PRO A 1 117 ? -6.067 16.732 -5.614 1.00 77.38 117 PRO A O 1
ATOM 946 N N . PHE A 1 118 ? -6.532 16.946 -3.432 1.00 78.81 118 PHE A N 1
ATOM 947 C CA . PHE A 1 118 ? -5.137 16.790 -2.993 1.00 78.81 118 PHE A CA 1
ATOM 948 C C . PHE A 1 118 ? -4.552 15.428 -3.370 1.00 78.81 118 PHE A C 1
ATOM 950 O O . PHE A 1 118 ? -3.367 15.327 -3.679 1.00 78.81 118 PHE A O 1
ATOM 957 N N . PHE A 1 119 ? -5.387 14.390 -3.397 1.00 77.81 119 PHE A N 1
ATOM 958 C CA . PHE A 1 119 ? -4.966 13.051 -3.785 1.00 77.81 119 PHE A CA 1
ATOM 959 C C . PHE A 1 119 ? -4.688 12.958 -5.294 1.00 77.81 119 PHE A C 1
ATOM 961 O O . PHE A 1 119 ? -3.709 12.345 -5.712 1.00 77.81 119 PHE A O 1
ATOM 968 N N . ILE A 1 120 ? -5.501 13.634 -6.115 1.00 79.75 120 ILE A N 1
ATOM 969 C CA . ILE A 1 120 ? -5.276 13.736 -7.565 1.00 79.75 120 ILE A CA 1
ATOM 970 C C . ILE A 1 120 ? -4.007 14.543 -7.842 1.00 79.75 120 ILE A C 1
ATOM 972 O O . ILE A 1 120 ? -3.169 14.107 -8.626 1.00 79.75 120 ILE A O 1
ATOM 976 N N . ILE A 1 121 ? -3.832 15.684 -7.167 1.00 81.56 121 ILE A N 1
ATOM 977 C CA . ILE A 1 121 ? -2.630 16.514 -7.302 1.00 81.56 121 ILE A CA 1
ATOM 978 C C . ILE A 1 121 ? -1.391 15.701 -6.937 1.00 81.56 121 ILE A C 1
ATOM 980 O O . ILE A 1 121 ? -0.412 15.754 -7.673 1.00 81.56 121 ILE A O 1
ATOM 984 N N . LEU A 1 122 ? -1.426 14.906 -5.866 1.00 81.12 122 LEU A N 1
ATOM 985 C CA . LEU A 1 122 ? -0.306 14.044 -5.493 1.00 81.12 122 LEU A CA 1
ATOM 986 C C . LEU A 1 122 ? 0.006 13.003 -6.575 1.00 81.12 122 LEU A C 1
ATOM 988 O O . LEU A 1 122 ? 1.161 12.885 -6.978 1.00 81.12 122 LEU A O 1
ATOM 992 N N . ILE A 1 123 ? -1.004 12.290 -7.085 1.00 79.81 123 ILE A N 1
ATOM 993 C CA . ILE A 1 123 ? -0.806 11.288 -8.145 1.00 79.81 123 ILE A CA 1
ATOM 994 C C . ILE A 1 123 ? -0.254 11.936 -9.417 1.00 79.81 123 ILE A C 1
ATOM 996 O O . ILE A 1 123 ? 0.644 11.379 -10.039 1.00 79.81 123 ILE A O 1
ATOM 1000 N N . VAL A 1 124 ? -0.758 13.107 -9.804 1.00 79.31 124 VAL A N 1
ATOM 1001 C CA . VAL A 1 124 ? -0.346 13.782 -11.042 1.00 79.31 124 VAL A CA 1
ATOM 1002 C C . VAL A 1 124 ? 1.039 14.411 -10.905 1.00 79.31 124 VAL A C 1
ATOM 1004 O O . VAL A 1 124 ? 1.862 14.260 -11.800 1.00 79.31 124 VAL A O 1
ATOM 1007 N N . THR A 1 125 ? 1.331 15.085 -9.791 1.00 80.38 125 THR A N 1
ATOM 1008 C CA . THR A 1 125 ? 2.629 15.749 -9.577 1.00 80.38 125 THR A CA 1
ATOM 1009 C C . THR A 1 125 ? 3.748 14.743 -9.351 1.00 80.38 125 THR A C 1
ATOM 1011 O O . THR A 1 125 ? 4.792 14.818 -9.998 1.00 80.38 125 THR A O 1
ATOM 1014 N N . PHE A 1 126 ? 3.527 13.767 -8.471 1.00 76.56 126 PHE A N 1
ATOM 1015 C CA . PHE A 1 126 ? 4.536 12.764 -8.160 1.00 76.56 126 PHE A CA 1
ATOM 1016 C C . PHE A 1 126 ? 4.617 11.697 -9.252 1.00 76.56 126 PHE A C 1
ATOM 1018 O O . PHE A 1 126 ? 5.714 11.343 -9.673 1.00 76.56 126 PHE A O 1
ATOM 1025 N N . GLY A 1 127 ? 3.476 11.245 -9.783 1.00 72.00 127 GLY A N 1
ATOM 1026 C CA . GLY A 1 127 ? 3.447 10.365 -10.951 1.00 72.00 127 GLY A CA 1
ATOM 1027 C C . GLY A 1 127 ? 4.102 11.022 -12.161 1.00 72.00 127 GLY A C 1
ATOM 1028 O O . GLY A 1 127 ? 4.962 10.410 -12.779 1.00 72.00 127 GLY A O 1
ATOM 1029 N N . GLY A 1 128 ? 3.792 12.289 -12.449 1.00 75.44 128 GLY A N 1
ATOM 1030 C CA . GLY A 1 128 ? 4.421 13.051 -13.532 1.00 75.44 128 GLY A CA 1
ATOM 1031 C C . GLY A 1 128 ? 5.944 13.119 -13.406 1.00 75.44 128 GLY A C 1
ATOM 1032 O O . GLY A 1 128 ? 6.643 12.827 -14.372 1.00 75.44 128 GLY A O 1
ATOM 1033 N N . TYR A 1 129 ? 6.466 13.399 -12.207 1.00 73.56 129 TYR A N 1
ATOM 1034 C CA . TYR A 1 129 ? 7.911 13.390 -11.955 1.00 73.56 129 TYR A CA 1
ATOM 1035 C C . TYR A 1 129 ? 8.531 12.007 -12.209 1.00 73.56 129 TYR A C 1
ATOM 1037 O O . TYR A 1 129 ? 9.534 11.889 -12.909 1.00 73.56 129 TYR A O 1
ATOM 1045 N N . VAL A 1 130 ? 7.890 10.941 -11.725 1.00 70.31 130 VAL A N 1
ATOM 1046 C CA . VAL A 1 130 ? 8.336 9.553 -11.941 1.00 70.31 130 VAL A CA 1
ATOM 1047 C C . VAL A 1 130 ? 8.327 9.183 -13.426 1.00 70.31 130 VAL A C 1
ATOM 1049 O O . VAL A 1 130 ? 9.280 8.575 -13.910 1.00 70.31 130 VAL A O 1
ATOM 1052 N N . PHE A 1 131 ? 7.305 9.611 -14.170 1.00 68.38 131 PHE A N 1
ATOM 1053 C CA . PHE A 1 131 ? 7.212 9.395 -15.614 1.00 68.38 131 PHE A CA 1
ATOM 1054 C C . PHE A 1 131 ? 8.215 10.235 -16.418 1.00 68.38 131 PHE A C 1
ATOM 1056 O O . PHE A 1 131 ? 8.602 9.821 -17.508 1.00 68.38 131 PHE A O 1
ATOM 1063 N N . SER A 1 132 ? 8.676 11.377 -15.899 1.00 65.50 132 SER A N 1
ATOM 1064 C CA . SER A 1 132 ? 9.684 12.222 -16.557 1.00 65.50 132 SER A CA 1
ATOM 1065 C C . SER A 1 132 ? 11.135 11.841 -16.238 1.00 65.50 132 SER A C 1
ATOM 1067 O O . SER A 1 132 ? 12.028 12.167 -17.018 1.00 65.50 132 SER A O 1
ATOM 1069 N N . CYS A 1 133 ? 11.402 11.161 -15.119 1.00 58.19 133 CYS A N 1
ATOM 1070 C CA . CYS A 1 133 ? 12.773 10.898 -14.666 1.00 58.19 133 CYS A CA 1
ATOM 1071 C C . CYS A 1 133 ? 13.461 9.687 -15.318 1.00 58.19 133 CYS A C 1
ATOM 1073 O O . CYS A 1 133 ? 14.684 9.586 -15.230 1.00 58.19 133 CYS A O 1
ATOM 1075 N N . ALA A 1 134 ? 12.732 8.770 -15.962 1.00 62.06 134 ALA A N 1
ATOM 1076 C CA . ALA A 1 134 ? 13.304 7.503 -16.421 1.00 62.06 134 ALA A CA 1
ATOM 1077 C C . ALA A 1 134 ? 13.291 7.364 -17.951 1.00 62.06 134 ALA A C 1
ATOM 1079 O O . ALA A 1 134 ? 12.256 7.108 -18.563 1.00 62.06 134 ALA A O 1
ATOM 1080 N N . ARG A 1 135 ? 14.474 7.447 -18.576 1.00 65.88 135 ARG A N 1
ATOM 1081 C CA . ARG A 1 135 ? 14.685 6.940 -19.940 1.00 65.88 135 ARG A CA 1
ATOM 1082 C C . ARG A 1 135 ? 14.796 5.420 -19.881 1.00 65.88 135 ARG A C 1
ATOM 1084 O O . ARG A 1 135 ? 15.884 4.885 -19.691 1.00 65.88 135 ARG A O 1
ATOM 1091 N N . LEU A 1 136 ? 13.663 4.740 -20.001 1.00 73.38 136 LEU A N 1
ATOM 1092 C CA . LEU A 1 136 ? 13.588 3.285 -20.000 1.00 73.38 136 LEU A CA 1
ATOM 1093 C C . LEU A 1 136 ? 12.790 2.806 -21.214 1.00 73.38 136 LEU A C 1
ATOM 1095 O O . LEU A 1 136 ? 11.886 3.503 -21.677 1.00 73.38 136 LEU A O 1
ATOM 1099 N N . ASN A 1 137 ? 13.118 1.620 -21.732 1.00 81.50 137 ASN A N 1
ATOM 1100 C CA . ASN A 1 137 ? 12.339 1.008 -22.802 1.00 81.50 137 ASN A CA 1
ATOM 1101 C C . ASN A 1 137 ? 10.879 0.834 -22.368 1.00 81.50 137 ASN A C 1
ATOM 1103 O O . ASN A 1 137 ? 10.591 0.486 -21.221 1.00 81.50 137 ASN A O 1
ATOM 1107 N N . ILE A 1 138 ? 9.956 1.014 -23.315 1.00 84.06 138 ILE A N 1
ATOM 1108 C CA . ILE A 1 138 ? 8.508 0.893 -23.082 1.00 84.06 138 ILE A CA 1
ATOM 1109 C C . ILE A 1 138 ? 8.160 -0.473 -22.474 1.00 84.06 138 ILE A C 1
ATOM 1111 O O . ILE A 1 138 ? 7.320 -0.554 -21.583 1.00 84.06 138 ILE A O 1
ATOM 1115 N N . ILE A 1 139 ? 8.852 -1.537 -22.891 1.00 85.62 139 ILE A N 1
ATOM 1116 C CA . ILE A 1 139 ? 8.649 -2.895 -22.369 1.00 85.62 139 ILE A CA 1
ATOM 1117 C C . ILE A 1 139 ? 8.982 -2.962 -20.872 1.00 85.62 139 ILE A C 1
ATOM 1119 O O . ILE A 1 139 ? 8.160 -3.401 -20.071 1.00 85.62 139 ILE A O 1
ATOM 1123 N N . HIS A 1 140 ? 10.157 -2.482 -20.462 1.00 85.69 140 HIS A N 1
ATOM 1124 C CA . HIS A 1 140 ? 10.566 -2.458 -19.051 1.00 85.69 140 HIS A CA 1
ATOM 1125 C C . HIS A 1 140 ? 9.680 -1.535 -18.212 1.00 85.69 140 HIS A C 1
ATOM 1127 O O . HIS A 1 140 ? 9.364 -1.841 -17.061 1.00 85.69 140 HIS A O 1
ATOM 1133 N N . TRP A 1 141 ? 9.228 -0.429 -18.801 1.00 86.19 141 TRP A N 1
ATOM 1134 C CA . TRP A 1 141 ? 8.266 0.461 -18.170 1.00 86.19 141 TRP A CA 1
ATOM 1135 C C . TRP A 1 141 ? 6.926 -0.247 -17.916 1.00 86.19 141 TRP A C 1
ATOM 1137 O O . TRP A 1 141 ? 6.419 -0.198 -16.794 1.00 86.19 141 TRP A O 1
ATOM 1147 N N . LEU A 1 142 ? 6.394 -0.990 -18.892 1.00 88.88 142 LEU A N 1
ATOM 1148 C CA . LEU A 1 142 ? 5.168 -1.778 -18.726 1.00 88.88 142 LEU A CA 1
ATOM 1149 C C . LEU A 1 142 ? 5.316 -2.848 -17.640 1.00 88.88 142 LEU A C 1
ATOM 1151 O O . LEU A 1 142 ? 4.407 -3.019 -16.830 1.00 88.88 142 LEU A O 1
ATOM 1155 N N . TRP A 1 143 ? 6.470 -3.513 -17.560 1.00 88.19 143 TRP A N 1
ATOM 1156 C CA . TRP A 1 143 ? 6.763 -4.448 -16.471 1.00 88.19 143 TRP A CA 1
ATOM 1157 C C . TRP A 1 143 ? 6.778 -3.764 -15.102 1.00 88.19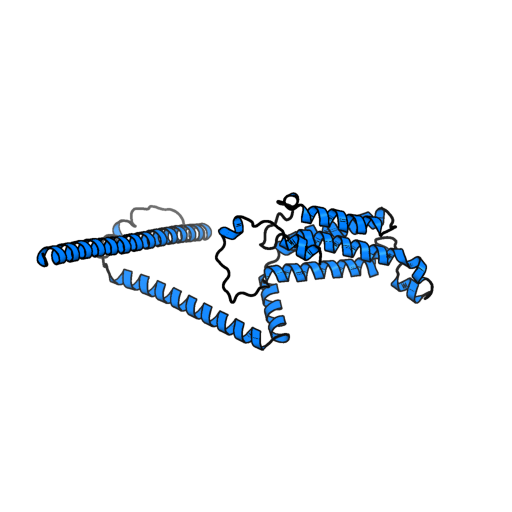 143 TRP A C 1
ATOM 1159 O O . TRP A 1 143 ? 6.180 -4.267 -14.150 1.00 88.19 143 TRP A O 1
ATOM 1169 N N . SER A 1 144 ? 7.394 -2.584 -14.995 1.00 88.56 144 SER A N 1
ATOM 1170 C CA . SER A 1 144 ? 7.385 -1.814 -13.746 1.00 88.56 144 SER A CA 1
ATOM 1171 C C . SER A 1 144 ? 5.974 -1.362 -13.341 1.00 88.56 144 SER A C 1
ATOM 1173 O O . SER A 1 144 ? 5.616 -1.434 -12.163 1.00 88.56 144 SER A O 1
ATOM 1175 N N . LEU A 1 145 ? 5.137 -0.990 -14.317 1.00 89.81 145 LEU A N 1
ATOM 1176 C CA . LEU A 1 145 ? 3.729 -0.670 -14.098 1.00 89.81 145 LEU A CA 1
ATOM 1177 C C . LEU A 1 145 ? 2.944 -1.906 -13.646 1.00 89.81 145 LEU A C 1
ATOM 1179 O O . LEU A 1 145 ? 2.156 -1.815 -12.706 1.00 89.81 145 LEU A O 1
ATOM 1183 N N . LEU A 1 146 ? 3.192 -3.062 -14.265 1.00 92.56 146 LEU A N 1
ATOM 1184 C CA . LEU A 1 146 ? 2.551 -4.328 -13.919 1.00 92.56 146 LEU A CA 1
ATOM 1185 C C . LEU A 1 146 ? 2.854 -4.736 -12.474 1.00 92.56 146 LEU A C 1
ATOM 1187 O O . LEU A 1 146 ? 1.930 -5.092 -11.745 1.00 92.56 146 LEU A O 1
ATOM 1191 N N . PHE A 1 147 ? 4.107 -4.636 -12.021 1.00 92.31 147 PHE A N 1
ATOM 1192 C CA . PHE A 1 147 ? 4.456 -4.909 -10.621 1.00 92.31 147 PHE A CA 1
ATOM 1193 C C . PHE A 1 147 ? 3.800 -3.922 -9.651 1.00 92.31 147 PHE A C 1
ATOM 1195 O O . PHE A 1 147 ? 3.355 -4.317 -8.566 1.00 92.31 147 PHE A O 1
ATOM 1202 N N . GLY A 1 148 ? 3.690 -2.657 -10.062 1.00 91.44 148 GLY A N 1
ATOM 1203 C CA . GLY A 1 148 ? 2.955 -1.629 -9.340 1.00 91.44 148 GLY A CA 1
ATOM 1204 C C . GLY A 1 148 ? 1.471 -1.974 -9.177 1.00 91.44 148 GLY A C 1
ATOM 1205 O O . GLY A 1 148 ? 0.979 -2.056 -8.052 1.00 91.44 148 GLY A O 1
ATOM 1206 N N . VAL A 1 149 ? 0.764 -2.252 -10.273 1.00 91.81 149 VAL A N 1
ATOM 1207 C CA . VAL A 1 149 ? -0.651 -2.669 -10.255 1.00 91.81 149 VAL A CA 1
ATOM 1208 C C . VAL A 1 149 ? -0.823 -4.000 -9.516 1.00 91.81 149 VAL A C 1
ATOM 1210 O O . VAL A 1 149 ? -1.784 -4.177 -8.765 1.00 91.81 149 VAL A O 1
ATOM 1213 N N . GLY A 1 150 ? 0.147 -4.907 -9.632 1.00 93.94 150 GLY A N 1
ATOM 1214 C CA . GLY A 1 150 ? 0.209 -6.155 -8.875 1.00 93.94 150 GLY A CA 1
ATOM 1215 C C . GLY A 1 150 ? 0.170 -5.936 -7.361 1.00 93.94 150 GLY A C 1
ATOM 1216 O O . GLY A 1 150 ? -0.469 -6.715 -6.655 1.00 93.94 150 GLY A O 1
ATOM 1217 N N . SER A 1 151 ? 0.729 -4.831 -6.851 1.00 92.56 151 SER A N 1
ATOM 1218 C CA . SER A 1 151 ? 0.649 -4.496 -5.419 1.00 92.56 151 SER A CA 1
ATOM 1219 C C . SER A 1 151 ? -0.785 -4.199 -4.941 1.00 92.56 151 SER A C 1
ATOM 1221 O O . SER A 1 151 ? -1.123 -4.474 -3.783 1.00 92.56 151 SER A O 1
ATOM 1223 N N . LEU A 1 152 ? -1.664 -3.700 -5.826 1.00 90.75 152 LEU A N 1
ATOM 1224 C CA . LEU A 1 152 ? -3.095 -3.514 -5.546 1.00 90.75 152 LEU A CA 1
ATOM 1225 C C . LEU A 1 152 ? -3.804 -4.866 -5.429 1.00 90.75 152 LEU A C 1
ATOM 1227 O O . LEU A 1 152 ? -4.561 -5.088 -4.484 1.00 90.75 152 LEU A O 1
ATOM 1231 N N . ALA A 1 153 ? -3.526 -5.790 -6.352 1.00 91.44 153 ALA A N 1
ATOM 1232 C CA . ALA A 1 153 ? -4.072 -7.146 -6.307 1.00 91.44 153 ALA A CA 1
ATOM 1233 C C . ALA A 1 153 ? -3.569 -7.912 -5.071 1.00 91.44 153 ALA A C 1
ATOM 1235 O O . ALA A 1 153 ? -4.357 -8.529 -4.350 1.00 91.44 153 ALA A O 1
ATOM 1236 N N . TRP A 1 154 ? -2.276 -7.796 -4.761 1.00 92.94 154 TRP A N 1
ATOM 1237 C CA . TRP A 1 154 ? -1.670 -8.375 -3.564 1.00 92.94 154 TRP A CA 1
ATOM 1238 C C . TRP A 1 154 ? -2.345 -7.891 -2.276 1.00 92.94 154 TRP A C 1
ATOM 1240 O O . TRP A 1 154 ? -2.614 -8.685 -1.372 1.00 92.94 154 TRP A O 1
ATOM 1250 N N . GLN A 1 155 ? -2.707 -6.607 -2.203 1.00 90.06 155 GLN A N 1
ATOM 1251 C CA . GLN A 1 155 ? -3.428 -6.075 -1.048 1.00 90.06 155 GLN A CA 1
ATOM 1252 C C . GLN A 1 155 ? -4.787 -6.753 -0.842 1.00 90.06 155 GLN A C 1
ATOM 1254 O O . GLN A 1 155 ? -5.171 -7.032 0.296 1.00 90.06 155 GLN A O 1
ATOM 1259 N N . GLN A 1 156 ? -5.506 -7.060 -1.922 1.00 89.88 156 GLN A N 1
ATOM 1260 C CA . GLN A 1 156 ? -6.783 -7.774 -1.835 1.00 89.88 156 GLN A CA 1
ATOM 1261 C C . GLN A 1 156 ? -6.596 -9.198 -1.304 1.00 89.88 156 GLN A C 1
ATOM 1263 O O . GLN A 1 156 ? -7.390 -9.664 -0.483 1.00 89.88 156 GLN A O 1
ATOM 1268 N N . ILE A 1 157 ? -5.503 -9.861 -1.687 1.00 90.19 157 ILE A N 1
ATOM 1269 C CA . ILE A 1 157 ? -5.127 -11.177 -1.154 1.00 90.19 157 ILE A CA 1
ATOM 1270 C C . ILE A 1 157 ? -4.814 -11.075 0.347 1.00 90.19 157 ILE A C 1
ATOM 1272 O O . ILE A 1 157 ? -5.337 -11.859 1.144 1.00 90.19 157 ILE A O 1
ATOM 1276 N N . LEU A 1 158 ? -4.040 -10.069 0.770 1.00 87.94 158 LEU A N 1
ATOM 1277 C CA . LEU A 1 158 ? -3.737 -9.820 2.186 1.00 87.94 158 LEU A CA 1
ATOM 1278 C C . LEU A 1 158 ? -4.995 -9.581 3.032 1.00 87.94 158 LEU A C 1
ATOM 1280 O O . LEU A 1 158 ? -5.033 -9.974 4.204 1.00 87.94 158 LEU A O 1
ATOM 1284 N N . LEU A 1 159 ? -6.038 -8.970 2.460 1.00 85.81 159 LEU A N 1
ATOM 1285 C CA . LEU A 1 159 ? -7.316 -8.777 3.148 1.00 85.81 159 LEU A CA 1
ATOM 1286 C C . LEU A 1 159 ? -8.005 -10.107 3.492 1.00 85.81 159 LEU A C 1
ATOM 1288 O O . LEU A 1 159 ? -8.634 -10.189 4.552 1.00 85.81 159 LEU A O 1
ATOM 1292 N N . CYS A 1 160 ? -7.831 -11.146 2.670 1.00 84.94 160 CYS A N 1
ATOM 1293 C CA . CYS A 1 160 ? -8.392 -12.483 2.888 1.00 84.94 160 CYS A CA 1
ATOM 1294 C C . CYS A 1 160 ? -7.686 -13.276 4.004 1.00 84.94 160 CYS A C 1
ATOM 1296 O O . CYS A 1 160 ? -8.292 -14.164 4.606 1.00 84.94 160 CYS A O 1
ATOM 1298 N N . ILE A 1 161 ? -6.430 -12.957 4.329 1.00 84.38 161 ILE A N 1
ATOM 1299 C CA . ILE A 1 161 ? -5.641 -13.706 5.320 1.00 84.38 161 ILE A CA 1
ATOM 1300 C C . ILE A 1 161 ? -6.085 -13.338 6.746 1.00 84.38 161 ILE A C 1
ATOM 1302 O O . ILE A 1 161 ? -6.039 -12.167 7.105 1.00 84.38 161 ILE A O 1
ATOM 1306 N N . PRO A 1 162 ? -6.457 -14.275 7.634 1.00 82.25 162 PRO A N 1
ATOM 1307 C CA . PRO A 1 162 ? -6.905 -13.938 8.988 1.00 82.25 162 PRO A CA 1
ATOM 1308 C C . PRO A 1 162 ? -5.828 -13.204 9.815 1.00 82.25 162 PRO A C 1
ATOM 1310 O O . PRO A 1 162 ? -4.635 -13.464 9.702 1.00 82.25 162 PRO A O 1
ATOM 1313 N N . THR A 1 163 ? -6.243 -12.312 10.722 1.00 75.88 163 THR A N 1
ATOM 1314 C CA . THR A 1 163 ? -5.334 -11.472 11.542 1.00 75.88 163 THR A CA 1
ATOM 1315 C C . THR A 1 163 ? -4.734 -12.184 12.764 1.00 75.88 163 THR A C 1
ATOM 1317 O O . THR A 1 163 ? -3.824 -11.662 13.411 1.00 75.88 163 THR A O 1
ATOM 1320 N N . LYS A 1 164 ? -5.214 -13.392 13.089 1.00 76.56 164 LYS A N 1
ATOM 1321 C CA . LYS A 1 164 ? -4.767 -14.204 14.238 1.00 76.56 164 LYS A CA 1
ATOM 1322 C C . LYS A 1 164 ? -3.247 -14.482 14.267 1.00 76.56 164 LYS A C 1
ATOM 1324 O O . LYS A 1 164 ? -2.653 -14.292 15.329 1.00 76.56 164 LYS A O 1
ATOM 1329 N N . PRO A 1 165 ? -2.587 -14.925 13.176 1.00 72.94 165 PRO A N 1
ATOM 1330 C CA . PRO A 1 165 ? -1.134 -15.134 13.165 1.00 72.94 165 PRO A CA 1
ATOM 1331 C C . PRO A 1 165 ? -0.345 -13.838 13.403 1.00 72.94 165 PRO A C 1
ATOM 1333 O O . PRO A 1 165 ? 0.564 -13.821 14.231 1.00 72.94 165 PRO A O 1
ATOM 1336 N N . PHE A 1 166 ? -0.751 -12.731 12.780 1.00 71.12 166 PHE A N 1
ATOM 1337 C CA . PHE A 1 166 ? -0.078 -11.435 12.921 1.00 71.12 166 PHE A CA 1
ATOM 1338 C C . PHE A 1 166 ? -0.199 -10.854 14.332 1.00 71.12 166 PHE A C 1
ATOM 1340 O O . PHE A 1 166 ? 0.753 -10.276 14.849 1.00 71.12 166 PHE A O 1
ATOM 1347 N N . ALA A 1 167 ? -1.331 -11.073 15.006 1.00 70.25 167 ALA A N 1
ATOM 1348 C CA . ALA A 1 167 ? -1.496 -10.675 16.402 1.00 70.25 167 ALA A CA 1
ATOM 1349 C C . ALA A 1 167 ? -0.528 -11.414 17.350 1.00 70.25 167 ALA A C 1
ATOM 1351 O O . ALA A 1 167 ? -0.051 -10.820 18.320 1.00 70.25 167 ALA A O 1
ATOM 1352 N N . ARG A 1 168 ? -0.213 -12.688 17.067 1.00 71.81 168 ARG A N 1
ATOM 1353 C CA . ARG A 1 168 ? 0.779 -13.469 17.830 1.00 71.81 168 ARG A CA 1
ATOM 1354 C C . ARG A 1 168 ? 2.200 -12.972 17.571 1.00 71.81 168 ARG A C 1
ATOM 1356 O O . ARG A 1 168 ? 2.937 -12.750 18.527 1.00 71.81 168 ARG A O 1
ATOM 1363 N N . CYS A 1 169 ? 2.542 -12.726 16.307 1.00 65.25 169 CYS A N 1
ATOM 1364 C CA . CYS A 1 169 ? 3.840 -12.172 15.923 1.00 65.25 169 CYS A CA 1
ATOM 1365 C C . CYS A 1 169 ? 4.075 -10.785 16.554 1.00 65.25 169 CYS A C 1
ATOM 1367 O O . CYS A 1 169 ? 5.111 -10.555 17.170 1.00 65.25 169 CYS A O 1
ATOM 1369 N N . PHE A 1 170 ? 3.069 -9.903 16.544 1.00 69.19 170 PHE A N 1
ATOM 1370 C CA . PHE A 1 170 ? 3.141 -8.604 17.221 1.00 69.19 170 PHE A CA 1
ATOM 1371 C C . PHE A 1 170 ? 3.347 -8.739 18.732 1.00 69.19 170 PHE A C 1
ATOM 1373 O O . PHE A 1 170 ? 4.151 -8.020 19.316 1.00 69.19 170 PHE A O 1
ATOM 1380 N N . SER A 1 171 ? 2.646 -9.683 19.367 1.00 67.19 171 SER A N 1
ATOM 1381 C CA . SER A 1 171 ? 2.806 -9.971 20.795 1.00 67.19 171 SER A CA 1
ATOM 1382 C C . SER A 1 171 ? 4.218 -10.456 21.132 1.00 67.19 171 SER A C 1
ATOM 1384 O O . SER A 1 171 ? 4.724 -10.126 22.200 1.00 67.19 171 SER A O 1
ATOM 1386 N N . ALA A 1 172 ? 4.851 -11.222 20.240 1.00 70.12 172 ALA A N 1
ATOM 1387 C CA . ALA A 1 172 ? 6.235 -11.659 20.393 1.00 70.12 172 ALA A CA 1
ATOM 1388 C C . ALA A 1 172 ? 7.221 -10.497 20.175 1.00 70.12 172 ALA A C 1
ATOM 1390 O O . ALA A 1 172 ? 8.092 -10.277 21.010 1.00 70.12 172 ALA A O 1
ATOM 1391 N N . MET A 1 173 ? 7.027 -9.689 19.128 1.00 66.56 173 MET A N 1
ATOM 1392 C CA . MET A 1 173 ? 7.879 -8.535 18.815 1.00 66.56 173 MET A CA 1
ATOM 1393 C C . MET A 1 173 ? 7.844 -7.463 19.917 1.00 66.56 173 MET A C 1
ATOM 1395 O O . MET A 1 173 ? 8.890 -7.022 20.386 1.00 66.56 173 MET A O 1
ATOM 1399 N N . TYR A 1 174 ? 6.657 -7.087 20.408 1.00 65.06 174 TYR A N 1
ATOM 1400 C CA . TYR A 1 174 ? 6.523 -6.113 21.502 1.00 65.06 174 TYR A CA 1
ATOM 1401 C C . TYR A 1 174 ? 7.094 -6.627 22.830 1.00 65.06 174 TYR A C 1
ATOM 1403 O O . TYR A 1 174 ? 7.533 -5.829 23.654 1.00 65.06 174 TYR A O 1
ATOM 1411 N N . ARG A 1 175 ? 7.09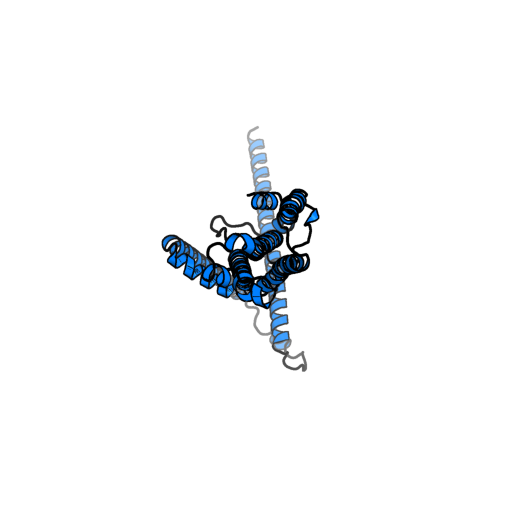8 -7.951 23.045 1.00 68.81 175 ARG A N 1
ATOM 1412 C CA . ARG A 1 175 ? 7.717 -8.575 24.223 1.00 68.81 175 ARG A CA 1
ATOM 1413 C C . ARG A 1 175 ? 9.235 -8.396 24.224 1.00 68.81 175 ARG A C 1
ATOM 1415 O O . ARG A 1 175 ? 9.794 -8.217 25.300 1.00 68.81 175 ARG A O 1
ATOM 1422 N N . VAL A 1 176 ? 9.860 -8.428 23.046 1.00 73.00 176 VAL A N 1
ATOM 1423 C CA . VAL A 1 176 ? 11.311 -8.263 22.867 1.00 73.00 176 VAL A CA 1
ATOM 1424 C C . VAL A 1 176 ? 11.701 -6.781 22.864 1.00 73.00 176 VAL A C 1
ATOM 1426 O O . VAL A 1 176 ? 12.551 -6.384 23.651 1.00 73.00 176 VAL A O 1
ATOM 1429 N N . CYS A 1 177 ? 11.044 -5.940 22.057 1.00 68.56 177 CYS A N 1
ATOM 1430 C CA . CYS A 1 177 ? 11.402 -4.518 21.945 1.00 68.56 177 CYS A CA 1
ATOM 1431 C C . CYS A 1 177 ? 10.972 -3.656 23.146 1.00 68.56 177 CYS A C 1
ATOM 1433 O O . CYS A 1 177 ? 11.581 -2.618 23.386 1.00 68.56 177 CYS A O 1
ATOM 1435 N N . CYS A 1 178 ? 9.912 -4.018 23.885 1.00 60.53 178 CYS A N 1
ATOM 1436 C CA . CYS A 1 178 ? 9.434 -3.217 25.021 1.00 60.53 178 CYS A CA 1
ATOM 1437 C C . CYS A 1 178 ? 8.729 -4.069 26.109 1.00 60.53 178 CYS A C 1
ATOM 1439 O O . CYS A 1 178 ? 7.491 -4.108 26.192 1.00 60.53 178 CYS A O 1
ATOM 1441 N N . PRO A 1 179 ? 9.495 -4.723 27.007 1.00 66.88 179 PRO A N 1
ATOM 1442 C CA . PRO A 1 179 ? 8.956 -5.629 28.029 1.00 66.88 179 PRO A CA 1
ATOM 1443 C C . PRO A 1 179 ? 7.988 -4.959 29.025 1.00 66.88 179 PRO A C 1
ATOM 1445 O O . PRO A 1 179 ? 7.037 -5.585 29.504 1.00 66.88 179 PRO A O 1
ATOM 1448 N N . CYS A 1 180 ? 8.199 -3.674 29.332 1.00 65.88 180 CYS A N 1
ATOM 1449 C CA . CYS A 1 180 ? 7.413 -2.904 30.303 1.00 65.88 180 CYS A CA 1
ATOM 1450 C C . CYS A 1 180 ? 5.990 -2.573 29.805 1.00 65.88 180 CYS A C 1
ATOM 1452 O O . CYS A 1 180 ? 5.018 -2.703 30.558 1.00 65.88 180 CYS A O 1
ATOM 1454 N N . CYS A 1 181 ? 5.826 -2.231 28.522 1.00 62.44 181 CYS A N 1
ATOM 1455 C CA . CYS A 1 181 ? 4.515 -1.989 27.908 1.00 62.44 181 CYS A CA 1
ATOM 1456 C C . CYS A 1 181 ? 3.725 -3.285 27.676 1.00 62.44 181 CYS A C 1
ATOM 1458 O O . CYS A 1 181 ? 2.495 -3.288 27.805 1.00 62.44 181 CYS A O 1
ATOM 1460 N N . TYR A 1 182 ? 4.419 -4.397 27.407 1.00 65.69 182 TYR A N 1
ATOM 1461 C CA . TYR A 1 182 ? 3.796 -5.712 27.243 1.00 65.69 182 TYR A CA 1
ATOM 1462 C C . TYR A 1 182 ? 3.083 -6.181 28.524 1.00 65.69 182 TYR A C 1
ATOM 1464 O O . TYR A 1 182 ? 1.906 -6.555 28.479 1.00 65.69 182 TYR A O 1
ATOM 1472 N N . LYS A 1 183 ? 3.741 -6.062 29.689 1.00 62.75 183 LYS A N 1
ATOM 1473 C CA . LYS A 1 183 ? 3.151 -6.408 31.000 1.00 62.75 183 LYS A CA 1
ATOM 1474 C C . LYS A 1 183 ? 1.920 -5.550 31.336 1.00 62.75 183 LYS A C 1
ATOM 1476 O O . LYS A 1 183 ? 0.904 -6.080 31.787 1.00 62.75 183 LYS A O 1
ATOM 1481 N N . LYS A 1 184 ? 1.955 -4.241 31.042 1.00 69.38 184 LYS A N 1
ATOM 1482 C CA . LYS A 1 184 ? 0.803 -3.330 31.227 1.00 69.38 184 LYS A CA 1
ATOM 1483 C C . LYS A 1 184 ? -0.396 -3.710 30.351 1.00 69.38 184 LYS A C 1
ATOM 1485 O O . LYS A 1 184 ? -1.536 -3.648 30.814 1.00 69.38 184 LYS A O 1
ATOM 1490 N N . GLN A 1 185 ? -0.167 -4.105 29.096 1.00 69.12 185 GLN A N 1
ATOM 1491 C CA . GLN A 1 185 ? -1.248 -4.561 28.216 1.00 69.12 185 GLN A CA 1
ATOM 1492 C C . GLN A 1 185 ? -1.849 -5.893 28.666 1.00 69.12 185 GLN A C 1
ATOM 1494 O O . GLN A 1 185 ? -3.068 -6.051 28.578 1.00 69.12 185 GLN A O 1
ATOM 1499 N N . GLN A 1 186 ? -1.034 -6.830 29.159 1.00 70.31 186 GLN A N 1
ATOM 1500 C CA . GLN A 1 186 ? -1.544 -8.088 29.707 1.00 70.31 186 GLN A CA 1
ATOM 1501 C C . GLN A 1 186 ? -2.428 -7.858 30.930 1.00 70.31 186 GLN A C 1
ATOM 1503 O O . GLN A 1 186 ? -3.542 -8.374 30.956 1.00 70.31 186 GLN A O 1
ATOM 1508 N N . LYS A 1 187 ? -1.989 -7.018 31.878 1.00 73.31 187 LYS A N 1
ATOM 1509 C CA . LYS A 1 187 ? -2.784 -6.674 33.066 1.00 73.31 187 LYS A CA 1
ATOM 1510 C C . LYS A 1 187 ? -4.162 -6.126 32.677 1.00 73.31 187 LYS A C 1
ATOM 1512 O O . LYS A 1 187 ? -5.176 -6.638 33.131 1.00 73.31 187 LYS A O 1
ATOM 1517 N N . LYS A 1 188 ? -4.213 -5.200 31.712 1.00 71.12 188 LYS A N 1
ATOM 1518 C CA . LYS A 1 188 ? -5.479 -4.652 31.186 1.00 71.12 188 LYS A CA 1
ATOM 1519 C C . LYS A 1 188 ? -6.352 -5.679 30.457 1.00 71.12 188 LYS A C 1
ATOM 1521 O O . LYS A 1 188 ? -7.575 -5.549 30.452 1.00 71.12 188 LYS A O 1
ATOM 1526 N N . ARG A 1 189 ? -5.754 -6.664 29.776 1.00 72.00 189 ARG A N 1
ATOM 1527 C CA . ARG A 1 189 ? -6.505 -7.758 29.132 1.00 72.00 189 ARG A CA 1
ATOM 1528 C C . ARG A 1 189 ? -7.082 -8.711 30.179 1.00 72.00 189 ARG A C 1
ATOM 1530 O O . ARG A 1 189 ? -8.255 -9.045 30.064 1.00 72.00 189 ARG A O 1
ATOM 1537 N N . ALA A 1 190 ? -6.302 -9.058 31.202 1.00 73.69 190 ALA A N 1
ATOM 1538 C CA . ALA A 1 190 ? -6.739 -9.880 32.327 1.00 73.69 190 ALA A CA 1
ATOM 1539 C C . ALA A 1 190 ? -7.865 -9.198 33.124 1.00 73.69 190 ALA A C 1
ATOM 1541 O O . ALA A 1 190 ? -8.892 -9.820 33.371 1.00 73.69 190 ALA A O 1
ATOM 1542 N N . GLU A 1 191 ? -7.735 -7.900 33.421 1.00 81.00 191 GLU A N 1
ATOM 1543 C CA . GLU A 1 191 ? -8.782 -7.094 34.070 1.00 81.00 191 GLU A CA 1
ATOM 1544 C C . GLU A 1 191 ? -10.077 -7.060 33.239 1.00 81.00 191 GLU A C 1
ATOM 1546 O O . GLU A 1 191 ? -11.167 -7.241 33.776 1.00 81.00 191 GLU A O 1
ATOM 1551 N N . LYS A 1 192 ? -9.983 -6.897 31.910 1.00 80.25 192 LYS A N 1
ATOM 1552 C CA . LYS A 1 192 ? -11.157 -6.947 31.018 1.00 80.25 192 LYS A CA 1
ATOM 1553 C C . LYS A 1 192 ? -11.804 -8.321 30.952 1.00 80.25 192 LYS A C 1
ATOM 1555 O O . LYS A 1 192 ? -13.023 -8.406 30.844 1.00 80.25 192 LYS A O 1
ATOM 1560 N N . GLU A 1 193 ? -11.010 -9.383 30.948 1.00 80.88 193 GLU A N 1
ATOM 1561 C CA . GLU A 1 193 ? -11.532 -10.744 30.919 1.00 80.88 193 GLU A CA 1
ATOM 1562 C C . GLU A 1 193 ? -12.206 -11.101 32.248 1.00 80.88 193 GLU A C 1
ATOM 1564 O O . GLU A 1 193 ? -13.298 -11.668 32.237 1.00 80.88 193 GLU A O 1
ATOM 1569 N N . ALA A 1 194 ? -11.625 -10.675 33.372 1.00 79.81 194 ALA A N 1
ATOM 1570 C CA . ALA A 1 194 ? -12.236 -10.770 34.694 1.00 79.81 194 ALA A CA 1
ATOM 1571 C C . ALA A 1 194 ? -13.559 -9.989 34.762 1.00 79.81 194 ALA A C 1
ATOM 1573 O O . ALA A 1 194 ? -14.568 -10.553 35.175 1.00 79.81 194 ALA A O 1
ATOM 1574 N N . ALA A 1 195 ? -13.597 -8.750 34.255 1.00 78.44 195 ALA A N 1
ATOM 1575 C CA . ALA A 1 195 ? -14.821 -7.946 34.179 1.00 78.44 195 ALA A CA 1
ATOM 1576 C C . ALA A 1 195 ? -15.895 -8.570 33.266 1.00 78.44 195 ALA A C 1
ATOM 1578 O O . ALA A 1 195 ? -17.092 -8.466 33.520 1.00 78.44 195 ALA A O 1
ATOM 1579 N N . ARG A 1 196 ? -15.485 -9.247 32.186 1.00 82.06 196 ARG A N 1
ATOM 1580 C CA . ARG A 1 196 ? -16.416 -9.940 31.284 1.00 82.06 196 ARG A CA 1
ATOM 1581 C C . ARG A 1 196 ? -16.987 -11.205 31.927 1.00 82.06 196 ARG A C 1
ATOM 1583 O O . ARG A 1 196 ? -18.164 -11.494 31.735 1.00 82.06 196 ARG A O 1
ATOM 1590 N N . LYS A 1 197 ? -16.170 -11.934 32.696 1.00 82.50 197 LYS A N 1
ATOM 1591 C CA . LYS A 1 197 ? -16.596 -13.102 33.483 1.00 82.50 197 LYS A CA 1
ATOM 1592 C C . LYS A 1 197 ? -17.528 -12.692 34.624 1.00 82.50 197 LYS A C 1
ATOM 1594 O O . LYS A 1 197 ? -18.551 -13.341 34.804 1.00 82.50 197 LYS A O 1
ATOM 1599 N N . SER A 1 198 ? -17.242 -11.594 35.330 1.00 72.44 198 SER A N 1
ATOM 1600 C CA . SER A 1 198 ? -18.133 -11.081 36.378 1.00 72.44 198 SER A CA 1
ATOM 1601 C C . SER A 1 198 ? -19.464 -10.579 35.814 1.00 72.44 198 SER A C 1
ATOM 1603 O O . SER A 1 198 ? -20.500 -10.875 36.399 1.00 72.44 198 SER A O 1
ATOM 1605 N N . ALA A 1 199 ? -19.471 -9.929 34.644 1.00 76.31 199 ALA A N 1
ATOM 1606 C CA . ALA A 1 199 ? -20.707 -9.542 33.957 1.00 76.31 199 ALA A CA 1
ATOM 1607 C C . ALA A 1 199 ? -21.528 -10.755 33.475 1.00 76.31 199 ALA A C 1
ATOM 1609 O O . ALA A 1 199 ? -22.747 -10.769 33.618 1.00 76.31 199 ALA A O 1
ATOM 1610 N N . ALA A 1 200 ? -20.876 -11.798 32.946 1.00 75.06 200 ALA A N 1
ATOM 1611 C CA . ALA A 1 200 ? -21.553 -13.043 32.565 1.00 75.06 200 ALA A CA 1
ATOM 1612 C C . ALA A 1 200 ? -22.115 -13.801 33.787 1.00 75.06 200 ALA A C 1
ATOM 1614 O O . ALA A 1 200 ? -23.205 -14.375 33.718 1.00 75.06 200 ALA A O 1
ATOM 1615 N N . ALA A 1 201 ? -21.403 -13.767 34.918 1.00 75.38 201 ALA A N 1
ATOM 1616 C CA . ALA A 1 201 ? -21.857 -14.334 36.184 1.00 75.38 201 ALA A CA 1
ATOM 1617 C C . ALA A 1 201 ? -23.005 -13.523 36.817 1.00 75.38 201 ALA A C 1
ATOM 1619 O O . ALA A 1 201 ? -23.923 -14.117 37.376 1.00 75.38 201 ALA A O 1
ATOM 1620 N N . ASP A 1 202 ? -22.993 -12.188 36.720 1.00 77.25 202 ASP A N 1
ATOM 1621 C CA . ASP A 1 202 ? -24.115 -11.335 37.150 1.00 77.25 202 ASP A CA 1
ATOM 1622 C C . ASP A 1 202 ? -25.359 -11.575 36.289 1.00 77.25 202 ASP A C 1
ATOM 1624 O O . ASP A 1 202 ? -26.457 -11.745 36.815 1.00 77.25 202 ASP A O 1
ATOM 1628 N N . GLN A 1 203 ? -25.185 -11.692 34.969 1.00 75.94 203 GLN A N 1
ATOM 1629 C CA . GLN A 1 203 ? -26.286 -12.017 34.065 1.00 75.94 203 GLN A CA 1
ATOM 1630 C C . GLN A 1 203 ? -26.894 -13.391 34.386 1.00 75.94 203 GLN A C 1
ATOM 1632 O O . GLN A 1 203 ? -28.115 -13.516 34.429 1.00 75.94 203 GLN A O 1
ATOM 1637 N N . SER A 1 204 ? -26.066 -14.396 34.687 1.00 64.62 204 SER A N 1
ATOM 1638 C CA . SER A 1 204 ? -26.550 -15.718 35.119 1.00 64.62 204 SER A CA 1
ATOM 1639 C C . SER A 1 204 ? -27.277 -15.652 36.471 1.00 64.62 204 SER A C 1
ATOM 1641 O O . SER A 1 204 ? -28.323 -16.275 36.625 1.00 64.62 204 SER A O 1
ATOM 1643 N N . ARG A 1 205 ? -26.793 -14.832 37.421 1.00 61.75 205 ARG A N 1
ATOM 1644 C CA . ARG A 1 205 ? -27.459 -14.584 38.717 1.00 61.75 205 ARG A CA 1
ATOM 1645 C C . ARG A 1 205 ? -28.770 -13.798 38.611 1.00 61.75 205 ARG A C 1
ATOM 1647 O O . ARG A 1 205 ? -29.625 -13.936 39.482 1.00 61.75 205 ARG A O 1
ATOM 1654 N N . ARG A 1 206 ? -28.947 -12.947 37.595 1.00 59.53 206 ARG A N 1
ATOM 1655 C CA . ARG A 1 206 ? -30.249 -12.306 37.323 1.00 59.53 206 ARG A CA 1
ATOM 1656 C C . ARG A 1 206 ? -31.255 -13.297 36.760 1.00 59.53 206 ARG A C 1
ATOM 1658 O O . ARG A 1 206 ? -32.405 -13.266 37.173 1.00 59.53 206 ARG A O 1
ATOM 1665 N N . ILE A 1 207 ? -30.819 -14.182 35.863 1.00 60.34 207 ILE A N 1
ATOM 1666 C CA . ILE A 1 207 ? -31.682 -15.225 35.295 1.00 60.34 207 ILE A CA 1
ATOM 1667 C C . ILE A 1 207 ? -32.134 -16.202 36.391 1.00 60.34 207 ILE A C 1
ATOM 1669 O O . ILE A 1 207 ? -33.310 -16.541 36.437 1.00 60.34 207 ILE A O 1
ATOM 1673 N N . SER A 1 208 ? -31.249 -16.593 37.317 1.00 56.00 208 SER A N 1
ATOM 1674 C CA . SER A 1 208 ? -31.640 -17.454 38.442 1.00 56.00 208 SER A CA 1
ATOM 1675 C C . SER A 1 208 ? -32.611 -16.762 39.406 1.00 56.00 208 SER A C 1
ATOM 1677 O O . SER A 1 208 ? -33.602 -17.365 39.785 1.00 56.00 208 SER A O 1
ATOM 1679 N N . ARG A 1 209 ? -32.401 -15.475 39.730 1.00 53.47 209 ARG A N 1
ATOM 1680 C CA . ARG A 1 209 ? -33.344 -14.703 40.566 1.00 53.47 209 ARG A CA 1
ATOM 1681 C C . ARG A 1 209 ? -34.719 -14.511 39.924 1.00 53.47 209 ARG A C 1
ATOM 1683 O O . ARG A 1 209 ? -35.701 -14.426 40.645 1.00 53.47 209 ARG A O 1
ATOM 1690 N N . PHE A 1 210 ? -34.795 -14.447 38.595 1.00 49.91 210 PHE A N 1
ATOM 1691 C CA . PHE A 1 210 ? -36.076 -14.439 37.884 1.00 49.91 210 PHE A CA 1
ATOM 1692 C C . PHE A 1 210 ? -36.772 -15.811 37.937 1.00 49.91 210 PHE A C 1
ATOM 1694 O O . PHE A 1 210 ? -37.993 -15.877 37.931 1.00 49.91 210 PHE A O 1
ATOM 1701 N N . SER A 1 211 ? -36.007 -16.904 38.036 1.00 45.78 211 SER A N 1
ATOM 1702 C CA . SER A 1 211 ? -36.548 -18.266 38.123 1.00 45.78 211 SER A CA 1
ATOM 1703 C C . SER A 1 211 ? -37.075 -18.647 39.512 1.00 45.78 211 SER A C 1
ATOM 1705 O O . SER A 1 211 ? -37.873 -19.573 39.597 1.00 45.78 211 SER A O 1
ATOM 1707 N N . ASP A 1 212 ? -36.657 -17.958 40.578 1.00 47.00 212 ASP A N 1
ATOM 1708 C CA . ASP A 1 212 ? -37.154 -18.179 41.949 1.00 47.00 212 ASP A CA 1
ATOM 1709 C C . ASP A 1 212 ? -38.459 -17.409 42.252 1.00 47.00 212 ASP A C 1
ATOM 1711 O O . ASP A 1 212 ? -39.016 -17.544 43.340 1.00 47.00 212 ASP A O 1
ATOM 1715 N N . GLY A 1 213 ? -38.942 -16.588 41.308 1.00 47.75 213 GLY A N 1
ATOM 1716 C CA . GLY A 1 213 ? -40.043 -15.644 41.520 1.00 47.75 213 GLY A CA 1
ATOM 1717 C C . GLY A 1 213 ? -41.446 -16.106 41.121 1.00 47.75 213 GLY A C 1
ATOM 1718 O O . GLY A 1 213 ? -42.392 -15.493 41.587 1.00 47.75 213 GLY A O 1
ATOM 1719 N N . ASP A 1 214 ? -41.612 -17.160 40.316 1.00 35.28 214 ASP A N 1
ATOM 1720 C CA . ASP A 1 214 ? -42.940 -17.652 39.912 1.00 35.28 214 ASP A CA 1
ATOM 1721 C C . ASP A 1 214 ? -42.897 -19.157 39.596 1.00 35.28 214 ASP A C 1
ATOM 1723 O O . ASP A 1 214 ? -42.646 -19.584 38.466 1.00 35.28 214 ASP A O 1
ATOM 1727 N N . TYR A 1 215 ? -43.179 -19.991 40.601 1.00 38.72 215 TYR A N 1
ATOM 1728 C CA . TYR A 1 215 ? -43.603 -21.369 40.356 1.00 38.72 215 TYR A CA 1
ATOM 1729 C C . TYR A 1 215 ? -45.074 -21.350 39.927 1.00 38.72 215 TYR A C 1
ATOM 1731 O O . TYR A 1 215 ? -45.976 -21.442 40.756 1.00 38.72 215 TYR A O 1
ATOM 1739 N N . MET A 1 216 ? -45.332 -21.279 38.620 1.00 40.72 216 MET A N 1
ATOM 1740 C CA . MET A 1 216 ? -46.583 -21.830 38.093 1.00 40.72 216 MET A CA 1
ATOM 1741 C C . MET A 1 216 ? -46.513 -23.358 38.259 1.00 40.72 216 M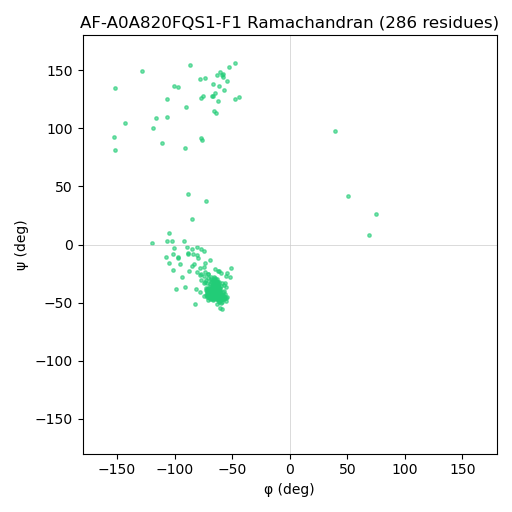ET A C 1
ATOM 1743 O O . MET A 1 216 ? -45.519 -23.961 37.838 1.00 40.72 216 MET A O 1
ATOM 1747 N N . PRO A 1 217 ? -47.512 -24.010 38.880 1.00 37.41 217 PRO A N 1
ATOM 1748 C CA . PRO A 1 217 ? -47.490 -25.451 39.088 1.00 37.41 217 PRO A CA 1
ATOM 1749 C C . PRO A 1 217 ? -47.349 -26.189 37.749 1.00 37.41 217 PRO A C 1
ATOM 1751 O O . PRO A 1 217 ? -48.015 -25.892 36.758 1.00 37.41 217 PRO A O 1
ATOM 1754 N N . PHE A 1 218 ? -46.434 -27.157 37.740 1.00 39.84 218 PHE A N 1
ATOM 1755 C CA . PHE A 1 218 ? -45.916 -27.904 36.590 1.00 39.84 218 PHE A CA 1
ATOM 1756 C C . PHE A 1 218 ? -46.919 -28.922 36.001 1.00 39.84 218 PHE A C 1
ATOM 1758 O O . PHE A 1 218 ? -46.541 -30.020 35.604 1.00 39.84 218 PHE A O 1
ATOM 1765 N N . THR A 1 219 ? -48.213 -28.606 35.950 1.00 44.69 219 THR A N 1
ATOM 1766 C CA . THR A 1 219 ? -49.258 -29.539 35.485 1.00 44.69 219 THR A CA 1
ATOM 1767 C C . THR A 1 219 ? -49.841 -29.201 34.113 1.00 44.69 219 THR A C 1
ATOM 1769 O O . THR A 1 219 ? -50.479 -30.060 33.511 1.00 44.69 219 THR A O 1
ATOM 1772 N N . THR A 1 220 ? -49.551 -28.025 33.545 1.00 42.66 220 THR A N 1
ATOM 1773 C CA . THR A 1 220 ? -50.178 -27.596 32.273 1.00 42.66 220 THR A CA 1
ATOM 1774 C C . THR A 1 220 ? -49.255 -27.686 31.049 1.00 42.66 220 THR A C 1
ATOM 1776 O O . THR A 1 220 ? -49.730 -27.704 29.918 1.00 42.66 220 THR A O 1
ATOM 1779 N N . ILE A 1 221 ? -47.933 -27.820 31.227 1.00 41.50 221 ILE A N 1
ATOM 1780 C CA . ILE A 1 221 ? -46.988 -27.921 30.089 1.00 41.50 221 ILE A CA 1
ATOM 1781 C C . ILE A 1 221 ? -46.944 -29.347 29.504 1.00 41.50 221 ILE A C 1
ATOM 1783 O O . ILE A 1 221 ? -46.672 -29.519 28.318 1.00 41.50 221 ILE A O 1
ATOM 1787 N N . GLY A 1 222 ? -47.303 -30.370 30.289 1.00 38.06 222 GLY A N 1
ATOM 1788 C CA . GLY A 1 222 ? -47.373 -31.762 29.823 1.00 38.06 222 GLY A CA 1
ATOM 1789 C C . GLY A 1 222 ? -48.510 -32.058 28.836 1.00 38.06 222 GLY A C 1
ATOM 1790 O O . GLY A 1 222 ? -48.491 -33.105 28.198 1.00 38.06 222 GLY A O 1
ATOM 1791 N N . GLN A 1 223 ? -49.486 -31.154 28.684 1.00 38.69 223 GLN A N 1
ATOM 1792 C CA . GLN A 1 223 ? -50.635 -31.351 27.788 1.00 38.69 223 GLN A CA 1
ATOM 1793 C C . GLN A 1 223 ? -50.479 -30.689 26.411 1.00 38.69 223 GLN A C 1
ATOM 1795 O O . GLN A 1 223 ? -51.256 -30.982 25.509 1.00 38.69 223 GLN A O 1
ATOM 1800 N N . LEU A 1 224 ? -49.469 -29.834 26.214 1.00 34.16 224 LEU A N 1
ATOM 1801 C CA . LEU A 1 224 ? -49.203 -29.195 24.916 1.00 34.16 224 LEU A CA 1
ATOM 1802 C C . LEU A 1 224 ? -48.127 -29.920 24.094 1.00 34.16 224 LEU A C 1
ATOM 1804 O O . LEU A 1 224 ? -47.992 -29.662 22.901 1.00 34.16 224 LEU A O 1
ATOM 1808 N N . THR A 1 225 ? -47.386 -30.859 24.689 1.00 40.69 225 THR A N 1
ATOM 1809 C CA . THR A 1 225 ? -46.367 -31.664 23.993 1.00 40.69 225 THR A CA 1
ATOM 1810 C C . THR A 1 225 ? -46.907 -32.946 23.357 1.00 40.69 225 THR A C 1
ATOM 1812 O O . THR A 1 225 ? -46.186 -33.590 22.599 1.00 40.69 225 THR A O 1
ATOM 1815 N N . SER A 1 226 ? -48.171 -33.305 23.587 1.00 39.00 226 SER A N 1
ATOM 1816 C CA . SER A 1 226 ? -48.819 -34.471 22.969 1.00 39.00 226 SER A CA 1
ATOM 1817 C C . SER A 1 226 ? -49.506 -34.175 21.625 1.00 39.00 226 SER A C 1
ATOM 1819 O O . SER A 1 226 ? -50.003 -35.103 20.992 1.00 39.00 226 SER A O 1
ATOM 1821 N N . ALA A 1 227 ? -49.513 -32.921 21.151 1.00 39.78 227 ALA A N 1
ATOM 1822 C CA . ALA A 1 227 ? -50.271 -32.513 19.959 1.00 39.78 227 ALA A CA 1
ATOM 1823 C C . ALA A 1 227 ? -49.433 -32.231 18.694 1.00 39.78 227 ALA A C 1
ATOM 1825 O O . ALA A 1 227 ? -49.999 -31.878 17.662 1.00 39.78 227 ALA A O 1
ATOM 1826 N N . THR A 1 228 ? -48.110 -32.420 18.705 1.00 39.47 228 THR A N 1
ATOM 1827 C CA . THR A 1 228 ? -47.298 -32.355 17.473 1.00 39.47 228 THR A CA 1
ATOM 1828 C C . THR A 1 228 ? -46.774 -33.732 17.102 1.00 39.47 228 THR A C 1
ATOM 1830 O O . THR A 1 228 ? -45.682 -34.151 17.479 1.00 39.47 228 THR A O 1
ATOM 1833 N N . VAL A 1 229 ? -47.629 -34.416 16.351 1.00 40.16 229 VAL A N 1
ATOM 1834 C CA . VAL A 1 229 ? -47.351 -35.544 15.465 1.00 40.16 229 VAL A CA 1
ATOM 1835 C C . VAL A 1 229 ? -46.087 -35.279 14.632 1.00 40.16 229 VAL A C 1
ATOM 1837 O O . VAL A 1 229 ? -45.978 -34.252 13.972 1.00 40.16 229 VAL A O 1
ATOM 1840 N N . VAL A 1 230 ? -45.154 -36.235 14.695 1.00 44.84 230 VAL A N 1
ATOM 1841 C CA . VAL A 1 230 ? -44.221 -36.678 13.641 1.00 44.84 230 VAL A CA 1
ATOM 1842 C C . VAL A 1 230 ? -43.608 -35.578 12.756 1.00 44.84 230 VAL A C 1
ATOM 1844 O O . VAL A 1 230 ? -44.161 -35.212 11.725 1.00 44.84 230 VAL A O 1
ATOM 1847 N N . ALA A 1 231 ? -42.383 -35.157 13.080 1.00 38.44 231 ALA A N 1
ATOM 1848 C CA . ALA A 1 231 ? -41.404 -34.739 12.075 1.00 38.44 231 ALA A CA 1
ATOM 1849 C C . ALA A 1 231 ? -39.976 -34.979 12.598 1.00 38.44 231 ALA A C 1
ATOM 1851 O O . ALA A 1 231 ? -39.662 -34.701 13.754 1.00 38.44 231 ALA A O 1
ATOM 1852 N N . GLU A 1 232 ? -39.144 -35.549 11.734 1.00 41.38 232 GLU A N 1
ATOM 1853 C CA . GLU A 1 232 ? -37.762 -36.002 11.931 1.00 41.38 232 GLU A CA 1
ATOM 1854 C C . GLU A 1 232 ? -36.828 -34.996 12.642 1.00 41.38 232 GLU A C 1
ATOM 1856 O O . GLU A 1 232 ? -37.047 -33.781 12.590 1.00 41.38 232 GLU A O 1
ATOM 1861 N N . PRO A 1 233 ? -35.738 -35.462 13.295 1.00 45.25 233 PRO A N 1
ATOM 1862 C CA . PRO A 1 233 ? -34.829 -34.575 14.012 1.00 45.25 233 PRO A CA 1
ATOM 1863 C C . PRO A 1 233 ? -34.169 -33.567 13.050 1.00 45.25 233 PRO A C 1
ATOM 1865 O O . PRO A 1 233 ? -33.485 -33.973 12.109 1.00 45.25 233 PRO A O 1
ATOM 1868 N N . PRO A 1 234 ? -34.286 -32.247 13.290 1.00 51.91 234 PRO A N 1
ATOM 1869 C CA . PRO A 1 234 ? -33.704 -31.255 12.398 1.00 51.91 234 PRO A CA 1
ATOM 1870 C C . PRO A 1 234 ? -32.172 -31.318 12.433 1.00 51.91 234 PRO A C 1
ATOM 1872 O O . PRO A 1 234 ? -31.560 -31.429 13.505 1.00 51.91 234 PRO A O 1
ATOM 1875 N N . SER A 1 235 ? -31.557 -31.206 11.250 1.00 59.03 235 SER A N 1
ATOM 1876 C CA . SER A 1 235 ? -30.104 -31.173 11.062 1.00 59.03 235 SER A CA 1
ATOM 1877 C C . SER A 1 235 ? -29.443 -30.106 11.948 1.00 59.03 235 SER A C 1
ATOM 1879 O O . SER A 1 235 ? -30.050 -29.092 12.308 1.00 59.03 235 SER A O 1
ATOM 1881 N N . ALA A 1 236 ? -28.171 -30.307 12.311 1.00 60.41 236 ALA A N 1
ATOM 1882 C CA . ALA A 1 236 ? -27.431 -29.414 13.213 1.00 60.41 236 ALA A CA 1
ATOM 1883 C C . ALA A 1 236 ? -27.474 -27.928 12.790 1.00 60.41 236 ALA A C 1
ATOM 1885 O O . ALA A 1 236 ? -27.437 -27.033 13.636 1.00 60.41 236 ALA A O 1
ATOM 1886 N N . ILE A 1 237 ? -27.620 -27.668 11.487 1.00 52.88 237 ILE A N 1
ATOM 1887 C CA . ILE A 1 237 ? -27.750 -26.331 10.902 1.00 52.88 237 ILE A CA 1
ATOM 1888 C C . ILE A 1 237 ? -29.093 -25.688 11.268 1.00 52.88 237 ILE A C 1
ATOM 1890 O O . ILE A 1 237 ? -29.116 -24.519 11.644 1.00 52.88 237 ILE A O 1
ATOM 1894 N N . ALA A 1 238 ? -30.200 -26.433 11.239 1.00 50.91 238 ALA A N 1
ATOM 1895 C CA . ALA A 1 238 ? -31.512 -25.922 11.632 1.00 50.91 238 ALA A CA 1
ATOM 1896 C C . ALA A 1 238 ? -31.576 -25.619 13.141 1.00 50.91 238 ALA A C 1
ATOM 1898 O O . ALA A 1 238 ? -32.073 -24.562 13.531 1.00 50.91 238 ALA A O 1
ATOM 1899 N N . LYS A 1 239 ? -30.960 -26.461 13.987 1.00 56.72 239 LYS A N 1
ATOM 1900 C CA . LYS A 1 239 ? -30.791 -26.167 15.426 1.00 56.72 239 LYS A CA 1
ATOM 1901 C C . LYS A 1 239 ? -29.931 -24.921 15.663 1.00 56.72 239 LYS A C 1
ATOM 1903 O O . LYS A 1 239 ? -30.265 -24.104 16.517 1.00 56.72 239 LYS A O 1
ATOM 1908 N N . PHE A 1 240 ? -28.851 -24.738 14.899 1.00 63.78 240 PHE A N 1
ATOM 1909 C CA . PHE A 1 240 ? -27.995 -23.550 14.988 1.00 63.78 240 PHE A CA 1
ATOM 1910 C C . PHE A 1 240 ? -28.716 -22.273 14.534 1.00 63.78 240 PHE A C 1
ATOM 1912 O O . PHE A 1 240 ? -28.608 -21.239 15.193 1.00 63.78 240 PHE A O 1
ATOM 1919 N N . MET A 1 241 ? -29.477 -22.344 13.439 1.00 55.69 241 MET A N 1
ATOM 1920 C CA . MET A 1 241 ? -30.248 -21.216 12.916 1.00 55.69 241 MET A CA 1
ATOM 1921 C C . MET A 1 241 ? -31.373 -20.824 13.875 1.00 55.69 241 MET A C 1
ATOM 1923 O O . MET A 1 241 ? -31.494 -19.644 14.187 1.00 55.69 241 MET A O 1
ATOM 1927 N N . LEU A 1 242 ? -32.113 -21.790 14.431 1.00 56.91 242 LEU A N 1
ATOM 1928 C CA . LEU A 1 242 ? -33.118 -21.524 15.464 1.00 56.91 242 LEU A CA 1
ATOM 1929 C C . LEU A 1 242 ? -32.496 -20.904 16.714 1.00 56.91 242 LEU A C 1
ATOM 1931 O O . LEU A 1 242 ? -33.004 -19.900 17.201 1.00 56.91 242 LEU A O 1
ATOM 1935 N N . ARG A 1 243 ? -31.355 -21.418 17.188 1.00 59.78 243 ARG A N 1
ATOM 1936 C CA . ARG A 1 243 ? -30.651 -20.841 18.344 1.00 59.78 243 ARG A CA 1
ATOM 1937 C C . ARG A 1 243 ? -30.210 -19.401 18.078 1.00 59.78 243 ARG A C 1
ATOM 1939 O O . ARG A 1 243 ? -30.429 -18.533 18.909 1.00 59.78 243 ARG A O 1
ATOM 1946 N N . LYS A 1 244 ? -29.687 -19.124 16.880 1.00 57.16 244 LYS A N 1
ATOM 1947 C CA . LYS A 1 244 ? -29.283 -17.777 16.448 1.00 57.16 244 LYS A CA 1
ATOM 1948 C C . LYS A 1 244 ? -30.474 -16.821 16.287 1.00 57.16 244 LYS A C 1
ATOM 1950 O O . LYS A 1 244 ? -30.325 -15.628 16.550 1.00 57.16 244 LYS A O 1
ATOM 1955 N N . SER A 1 245 ? -31.633 -17.322 15.861 1.00 49.12 245 SER A N 1
ATOM 1956 C CA . SER A 1 245 ? -32.878 -16.549 15.768 1.00 49.12 245 SER A CA 1
ATOM 1957 C C . SER A 1 245 ? -33.464 -16.250 17.149 1.00 49.12 245 SER A C 1
ATOM 1959 O O . SER A 1 245 ? -33.830 -15.107 17.414 1.00 49.12 245 SER A O 1
ATOM 1961 N N . VAL A 1 246 ? -33.465 -17.233 18.053 1.00 56.2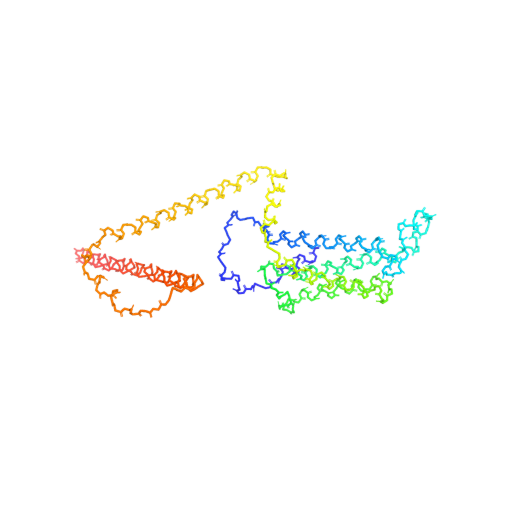2 246 VAL A N 1
ATOM 1962 C CA . VAL A 1 246 ? -33.885 -17.080 19.457 1.00 56.22 246 VAL A CA 1
ATOM 1963 C C . VAL A 1 246 ? -32.959 -16.116 20.205 1.00 56.22 246 VAL A C 1
ATOM 1965 O O . VAL A 1 246 ? -33.441 -15.238 20.914 1.00 56.22 246 VAL A O 1
ATOM 1968 N N . ASP A 1 247 ? -31.642 -16.191 19.990 1.00 53.69 247 ASP A N 1
ATOM 1969 C CA . ASP A 1 247 ? -30.676 -15.252 20.577 1.00 53.69 247 ASP A CA 1
ATOM 1970 C C . ASP A 1 247 ? -30.896 -13.814 20.077 1.00 53.69 247 ASP A C 1
ATOM 1972 O O . ASP A 1 247 ? -30.758 -12.855 20.843 1.00 53.69 247 ASP A O 1
ATOM 1976 N N . ARG A 1 248 ? -31.272 -13.650 18.800 1.00 52.44 248 ARG A N 1
ATOM 1977 C CA . ARG A 1 248 ? -31.608 -12.342 18.220 1.00 52.44 248 ARG A CA 1
ATOM 1978 C C . ARG A 1 248 ? -32.890 -11.777 18.838 1.00 52.44 248 ARG A C 1
ATOM 1980 O O . ARG A 1 248 ? -32.870 -10.633 19.284 1.00 52.44 248 ARG A O 1
ATOM 1987 N N . LEU A 1 249 ? -33.946 -12.582 18.950 1.00 49.97 249 LEU A N 1
ATOM 1988 C CA . LEU A 1 249 ? -35.206 -12.199 19.602 1.00 49.97 249 LEU A CA 1
ATOM 1989 C C . LEU A 1 249 ? -35.010 -11.848 21.084 1.00 49.97 249 LEU A C 1
ATOM 1991 O O . LEU A 1 249 ? -35.472 -10.801 21.529 1.00 49.97 249 LEU A O 1
ATOM 1995 N N . ASN A 1 250 ? -34.242 -12.644 21.831 1.00 51.50 250 ASN A N 1
ATOM 1996 C CA . ASN A 1 250 ? -33.924 -12.349 23.232 1.00 51.50 250 ASN A CA 1
ATOM 1997 C C . ASN A 1 250 ? -33.124 -11.048 23.394 1.00 51.50 250 ASN A C 1
ATOM 1999 O O . ASN A 1 250 ? -33.279 -10.343 24.392 1.00 51.50 250 ASN A O 1
ATOM 2003 N N . SER A 1 251 ? -32.270 -10.704 22.423 1.00 60.12 251 SER A N 1
ATOM 2004 C CA . SER A 1 251 ? -31.537 -9.435 22.449 1.00 60.12 251 SER A CA 1
ATOM 2005 C C . SER A 1 251 ? -32.437 -8.221 22.198 1.00 60.12 251 SER A C 1
ATOM 2007 O O . SER A 1 251 ? -32.268 -7.209 22.876 1.00 60.12 251 SER A O 1
ATOM 2009 N N . GLU A 1 252 ? -33.420 -8.344 21.301 1.00 57.50 252 GLU A N 1
ATOM 2010 C CA . GLU A 1 252 ? -34.412 -7.301 21.004 1.00 57.50 252 GLU A CA 1
ATOM 2011 C C . GLU A 1 252 ? -35.328 -7.068 22.214 1.00 57.50 252 GLU A C 1
ATOM 2013 O O . GLU A 1 252 ? -35.464 -5.937 22.683 1.00 57.50 252 GLU A O 1
ATOM 2018 N N . PHE A 1 253 ? -35.853 -8.143 22.813 1.00 52.56 253 PHE A N 1
ATOM 2019 C CA . PHE A 1 253 ? -36.668 -8.059 24.030 1.00 52.56 253 PHE A CA 1
ATOM 2020 C C . PHE A 1 253 ? -35.911 -7.437 25.208 1.00 52.56 253 PHE A C 1
ATOM 2022 O O . PHE A 1 253 ? -36.492 -6.673 25.978 1.00 52.56 253 PHE A O 1
ATOM 2029 N N . ARG A 1 254 ? -34.603 -7.700 25.339 1.00 66.69 254 ARG A N 1
ATOM 2030 C CA . ARG A 1 254 ? -33.786 -7.079 26.391 1.00 66.69 254 ARG A CA 1
ATOM 2031 C C . ARG A 1 254 ? -33.675 -5.565 26.217 1.00 66.69 254 ARG A C 1
ATOM 2033 O O . ARG A 1 254 ? -33.747 -4.845 27.207 1.00 66.69 254 ARG A O 1
ATOM 2040 N N . VAL A 1 255 ? -33.514 -5.086 24.983 1.00 64.19 255 VAL A N 1
ATOM 2041 C CA . VAL A 1 255 ? -33.463 -3.644 24.688 1.00 64.19 255 VAL A CA 1
ATOM 2042 C C . VAL A 1 255 ? -34.819 -2.993 24.959 1.00 64.19 255 VAL A C 1
ATOM 2044 O O . VAL A 1 255 ? -34.858 -1.933 25.575 1.00 64.19 255 VAL A O 1
ATOM 2047 N N . ILE A 1 256 ? -35.921 -3.647 24.579 1.00 60.81 256 ILE A N 1
ATOM 2048 C CA . ILE A 1 256 ? -37.283 -3.152 24.835 1.00 60.81 256 ILE A CA 1
ATOM 2049 C C . ILE A 1 256 ? -37.563 -3.055 26.341 1.00 60.81 256 ILE A C 1
ATOM 2051 O O . ILE A 1 256 ? -38.074 -2.035 26.803 1.00 60.81 256 ILE A O 1
ATOM 2055 N N . ASN A 1 257 ? -37.187 -4.074 27.117 1.00 61.88 257 ASN A N 1
ATOM 2056 C CA . ASN A 1 257 ? -37.384 -4.070 28.568 1.00 61.88 257 ASN A CA 1
ATOM 2057 C C . ASN A 1 257 ? -36.516 -3.018 29.270 1.00 61.88 257 ASN A C 1
ATOM 2059 O O . ASN A 1 257 ? -36.981 -2.371 30.206 1.00 61.88 257 ASN A O 1
ATOM 2063 N N . GLU A 1 258 ? -35.287 -2.791 28.800 1.00 78.62 258 GLU A N 1
ATOM 2064 C CA . GLU A 1 258 ? -34.435 -1.725 29.334 1.00 78.62 258 GLU A CA 1
ATOM 2065 C C . GLU A 1 258 ? -34.989 -0.333 28.999 1.00 78.62 258 GLU A C 1
ATOM 2067 O O . GLU A 1 258 ? -34.978 0.560 29.843 1.00 78.62 258 GLU A O 1
ATOM 2072 N N . PHE A 1 259 ? -35.559 -0.157 27.805 1.00 72.12 259 PHE A N 1
ATOM 2073 C CA . PHE A 1 259 ? -36.215 1.092 27.423 1.00 72.12 259 PHE A CA 1
ATOM 2074 C C . PHE A 1 259 ? -37.490 1.352 28.240 1.00 72.12 259 PHE A C 1
ATOM 2076 O O . PHE A 1 259 ? -37.713 2.475 28.689 1.00 72.12 259 PHE A O 1
ATOM 2083 N N . ARG A 1 260 ? -38.305 0.315 28.485 1.00 73.62 260 ARG A N 1
ATOM 2084 C CA . ARG A 1 260 ? -39.498 0.401 29.343 1.00 73.62 260 ARG A CA 1
ATOM 2085 C C . ARG A 1 260 ? -39.129 0.791 30.775 1.00 73.62 260 ARG A C 1
ATOM 2087 O O . ARG A 1 260 ? -39.738 1.705 31.315 1.00 73.62 260 ARG A O 1
ATOM 2094 N N . SER A 1 261 ? -38.099 0.167 31.345 1.00 79.81 261 SER A N 1
ATOM 2095 C CA . SER A 1 261 ? -37.618 0.491 32.694 1.00 79.81 261 SER A CA 1
ATOM 2096 C C . SER A 1 261 ? -37.154 1.949 32.810 1.00 79.81 261 SER A C 1
ATOM 2098 O O . SER A 1 261 ? -37.491 2.621 33.778 1.00 79.81 261 SER A O 1
ATOM 2100 N N . ARG A 1 262 ? -36.467 2.486 31.791 1.00 75.06 262 ARG A N 1
ATOM 2101 C CA . ARG A 1 262 ? -36.084 3.911 31.751 1.00 75.06 262 ARG A CA 1
ATOM 2102 C C . ARG A 1 262 ? -37.276 4.859 31.645 1.00 75.06 262 ARG A C 1
ATOM 2104 O O . ARG A 1 262 ? -37.224 5.963 32.178 1.00 75.06 262 ARG A O 1
ATOM 2111 N N . LEU A 1 263 ? -38.330 4.454 30.941 1.00 78.31 263 LEU A N 1
ATOM 2112 C CA . LEU A 1 263 ? -39.561 5.239 30.858 1.00 78.31 263 LEU A CA 1
ATOM 2113 C C . LEU A 1 263 ? -40.316 5.262 32.189 1.00 78.31 263 LEU A C 1
ATOM 2115 O O . LEU A 1 263 ? -40.883 6.298 32.523 1.00 78.31 263 LEU A O 1
ATOM 2119 N N . GLU A 1 264 ? -40.304 4.161 32.942 1.00 79.44 264 GLU A N 1
ATOM 2120 C CA . GLU A 1 264 ? -40.876 4.108 34.293 1.00 79.44 264 GLU A CA 1
ATOM 2121 C C . GLU A 1 264 ? -40.090 5.005 35.261 1.00 79.44 264 GLU A C 1
ATOM 2123 O O . GLU A 1 264 ? -40.699 5.872 35.881 1.00 79.44 264 GLU A O 1
ATOM 2128 N N . GLU A 1 265 ? -38.750 4.938 35.266 1.00 86.06 265 GLU A N 1
ATOM 2129 C CA . GLU A 1 265 ? -37.902 5.849 36.064 1.00 86.06 265 GLU A CA 1
ATOM 2130 C C . GLU A 1 265 ? -38.205 7.33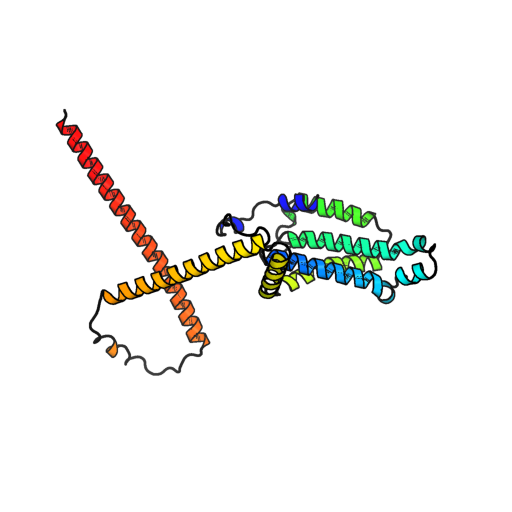3 35.775 1.00 86.06 265 GLU A C 1
ATOM 2132 O O . GLU A 1 265 ? -38.342 8.146 36.686 1.00 86.06 265 GLU A O 1
ATOM 2137 N N . LEU A 1 266 ? -38.340 7.707 34.497 1.00 80.56 266 LEU A N 1
ATOM 2138 C CA . LEU A 1 266 ? -38.647 9.089 34.110 1.00 80.56 266 LEU A CA 1
ATOM 2139 C C . LEU A 1 266 ? -40.063 9.523 34.503 1.00 80.56 266 LEU A C 1
ATOM 2141 O O . LEU A 1 266 ? -40.306 10.716 34.709 1.00 80.56 266 LEU A O 1
ATOM 2145 N N . LYS A 1 267 ? -41.006 8.582 34.561 1.00 83.75 267 LYS A N 1
ATOM 2146 C CA . LYS A 1 267 ? -42.383 8.860 34.967 1.00 83.75 267 LYS A CA 1
ATOM 2147 C C . LYS A 1 267 ? -42.462 9.127 36.469 1.00 83.75 267 LYS A C 1
ATOM 2149 O O . LYS A 1 267 ? -43.166 10.059 36.854 1.00 83.75 267 LYS A O 1
ATOM 2154 N N . ASP A 1 268 ? -41.704 8.380 37.267 1.00 84.56 268 ASP A N 1
ATOM 2155 C CA . ASP A 1 268 ? -41.627 8.566 38.719 1.00 84.56 268 ASP A CA 1
ATOM 2156 C C . ASP A 1 268 ? -40.958 9.901 39.073 1.00 84.56 268 ASP A C 1
ATOM 2158 O O . ASP A 1 268 ? -41.525 10.681 39.834 1.00 84.56 268 ASP A O 1
ATOM 2162 N N . ILE A 1 269 ? -39.847 10.254 38.410 1.00 85.00 269 ILE A N 1
ATOM 2163 C CA . ILE A 1 269 ? -39.174 11.555 38.611 1.00 85.00 269 ILE A CA 1
ATOM 2164 C C . ILE A 1 269 ? -40.130 12.725 38.340 1.00 85.00 269 ILE A C 1
ATOM 2166 O O . ILE A 1 269 ? -40.225 13.656 39.137 1.00 85.00 269 ILE A O 1
ATOM 2170 N N . LYS A 1 270 ? -40.884 12.676 37.234 1.00 81.94 270 LYS A N 1
ATOM 2171 C CA . LYS A 1 270 ? -41.861 13.732 36.917 1.00 81.94 270 LYS A CA 1
ATOM 2172 C C . LYS A 1 270 ? -43.020 13.788 37.908 1.00 81.94 270 LYS A C 1
ATOM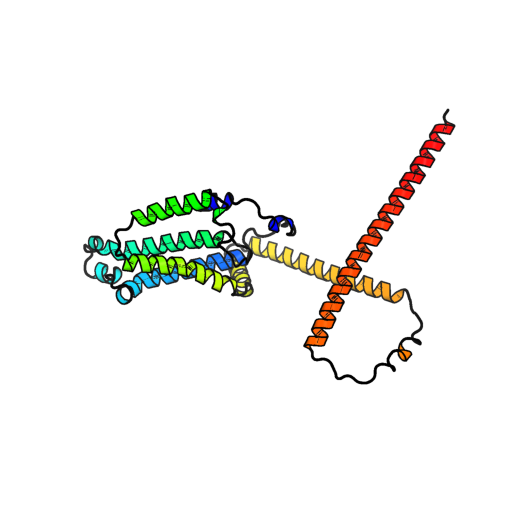 2174 O O . LYS A 1 270 ? -43.604 14.855 38.098 1.00 81.94 270 LYS A O 1
ATOM 2179 N N . HIS A 1 271 ? -43.402 12.651 38.485 1.00 86.62 271 HIS A N 1
ATOM 2180 C CA . HIS A 1 271 ? -44.436 12.613 39.510 1.00 86.62 271 HIS A CA 1
ATOM 2181 C C . HIS A 1 271 ? -43.951 13.295 40.793 1.00 86.62 271 HIS A C 1
ATOM 2183 O O . HIS A 1 271 ? -44.662 14.151 41.321 1.00 86.62 271 HIS A O 1
ATOM 2189 N N . ASP A 1 272 ? -42.728 12.992 41.224 1.00 82.81 272 ASP A N 1
ATOM 2190 C CA . ASP A 1 272 ? -42.112 13.590 42.410 1.00 82.81 272 ASP A CA 1
ATOM 2191 C C . ASP A 1 272 ? -41.912 15.105 42.248 1.00 82.81 272 ASP A C 1
ATOM 2193 O O . ASP A 1 272 ? -42.311 15.869 43.131 1.00 82.81 272 ASP A O 1
ATOM 2197 N N . GLU A 1 273 ? -41.426 15.565 41.088 1.00 85.00 273 GLU A N 1
ATOM 2198 C CA . GLU A 1 273 ? -41.305 17.001 40.774 1.00 85.00 273 GLU A CA 1
ATOM 2199 C C . GLU A 1 273 ? -42.661 17.727 40.852 1.00 85.00 273 GLU A C 1
ATOM 2201 O O . GLU A 1 273 ? -42.765 18.834 41.388 1.00 85.00 273 GLU A O 1
ATOM 2206 N N . ALA A 1 274 ? -43.735 17.102 40.354 1.00 80.75 274 ALA A N 1
ATOM 2207 C CA . ALA A 1 274 ? -45.077 17.681 40.402 1.00 80.75 274 ALA A CA 1
ATOM 2208 C C . ALA A 1 274 ? -45.644 17.745 41.833 1.00 80.75 274 ALA A C 1
ATOM 2210 O O . ALA A 1 274 ? -46.392 18.674 42.169 1.00 80.75 274 ALA A O 1
ATOM 2211 N N . VAL A 1 275 ? -45.307 16.770 42.681 1.00 83.12 275 VAL A N 1
ATOM 2212 C CA . VAL A 1 275 ? -45.694 16.748 44.099 1.00 83.12 275 VAL A CA 1
ATOM 2213 C C . VAL A 1 275 ? -44.925 17.809 44.886 1.00 83.12 275 VAL A C 1
ATOM 2215 O O . VAL A 1 275 ? -45.530 18.530 45.685 1.00 83.12 275 VAL A O 1
ATOM 2218 N N . GLU A 1 276 ? -43.624 17.954 44.636 1.00 82.25 276 GLU A N 1
ATOM 2219 C CA . GLU A 1 276 ? -42.778 18.955 45.288 1.00 82.25 276 GLU A CA 1
ATOM 2220 C C . GLU A 1 276 ? -43.187 20.383 44.906 1.00 82.25 276 GLU A C 1
ATOM 2222 O O . GLU A 1 276 ? -43.350 21.231 45.787 1.00 82.25 276 GLU A O 1
ATOM 2227 N N . TYR A 1 277 ? -43.493 20.628 43.628 1.00 80.75 277 TYR A N 1
ATOM 2228 C CA . TYR A 1 277 ? -44.038 21.911 43.176 1.00 80.75 277 TYR A CA 1
ATOM 2229 C C . TYR A 1 277 ? -45.337 22.274 43.911 1.00 80.75 277 TYR A C 1
ATOM 2231 O O . TYR A 1 277 ? -45.462 23.377 44.444 1.00 80.75 277 TYR A O 1
ATOM 2239 N N . LYS A 1 278 ? -46.286 21.331 44.030 1.00 79.06 278 LYS A N 1
ATOM 2240 C CA . LYS A 1 278 ? -47.532 21.555 44.788 1.00 79.06 278 LYS A CA 1
ATOM 2241 C C . LYS A 1 278 ? -47.283 21.821 46.272 1.00 79.06 278 LYS A C 1
ATOM 2243 O O . LYS A 1 278 ? -48.003 22.625 46.863 1.00 79.06 278 LYS A O 1
ATOM 2248 N N . ARG A 1 279 ? -46.302 21.149 46.883 1.00 78.88 279 ARG A N 1
ATOM 2249 C CA . ARG A 1 279 ? -45.933 21.374 48.288 1.00 78.88 279 ARG A CA 1
ATOM 2250 C C . ARG A 1 279 ? -45.366 22.784 48.481 1.00 78.88 279 ARG A C 1
ATOM 2252 O O . ARG A 1 279 ? -45.827 23.480 49.381 1.00 78.88 279 ARG A O 1
ATOM 2259 N N . ASN A 1 280 ? -44.461 23.222 47.606 1.00 75.75 280 ASN A N 1
ATOM 2260 C CA . ASN A 1 280 ? -43.852 24.554 47.673 1.00 75.75 280 ASN A CA 1
ATOM 2261 C C . ASN A 1 280 ? -44.861 25.676 47.383 1.00 75.75 280 ASN A C 1
ATOM 2263 O O . ASN A 1 280 ? -44.880 26.674 48.098 1.00 75.75 280 ASN A O 1
ATOM 2267 N N . SER A 1 281 ? -45.770 25.503 46.416 1.00 74.06 281 SER A N 1
ATOM 2268 C CA . SER A 1 281 ? -46.854 26.473 46.188 1.00 74.06 281 SER A CA 1
ATOM 2269 C C . SER A 1 281 ? -47.808 26.592 47.379 1.00 74.06 281 SER A C 1
ATOM 2271 O O . SER A 1 281 ? -48.320 27.674 47.642 1.00 74.06 281 SER A O 1
ATOM 2273 N N . ARG A 1 282 ? -48.058 25.497 48.110 1.00 70.38 282 ARG A N 1
ATOM 2274 C CA . ARG A 1 282 ? -48.936 25.509 49.290 1.00 70.38 282 ARG A CA 1
ATOM 2275 C C . ARG A 1 282 ? -48.259 26.118 50.520 1.00 70.38 282 ARG A C 1
ATOM 2277 O O . ARG A 1 282 ? -48.959 26.708 51.330 1.00 70.38 282 ARG A O 1
ATOM 2284 N N . ALA A 1 283 ? -46.937 25.987 50.645 1.00 68.44 283 ALA A N 1
ATOM 2285 C CA . ALA A 1 283 ? -46.158 26.661 51.682 1.00 68.44 283 ALA A CA 1
ATOM 2286 C C . ALA A 1 283 ? -46.161 28.186 51.478 1.00 68.44 283 ALA A C 1
ATOM 2288 O O . ALA A 1 283 ? -46.487 28.914 52.404 1.00 68.44 283 ALA A O 1
ATOM 2289 N N . ASN A 1 284 ? -45.943 28.656 50.245 1.00 65.06 284 ASN A N 1
ATOM 2290 C CA . ASN A 1 284 ? -45.942 30.092 49.936 1.00 65.06 284 ASN A CA 1
ATOM 2291 C C . ASN A 1 284 ? -47.307 30.785 50.131 1.00 65.06 284 ASN A C 1
ATOM 2293 O O . ASN A 1 284 ? -47.339 31.995 50.281 1.00 65.06 284 ASN A O 1
ATOM 2297 N N . LEU A 1 285 ? -48.423 30.045 50.126 1.00 60.59 285 LEU A N 1
ATOM 2298 C CA . LEU A 1 285 ? -49.772 30.583 50.375 1.00 60.59 285 LEU A CA 1
ATOM 2299 C C . LEU A 1 285 ? -50.136 30.694 51.867 1.00 60.59 285 LEU A C 1
ATOM 2301 O O . LEU A 1 285 ? -51.209 31.196 52.181 1.00 60.59 285 LEU A O 1
ATOM 2305 N N . LEU A 1 286 ? -49.313 30.158 52.774 1.00 58.66 286 LEU A N 1
ATOM 2306 C CA . LEU A 1 286 ? -49.536 30.229 54.226 1.00 58.66 286 LEU A CA 1
ATOM 2307 C C . LEU A 1 286 ? -48.677 31.306 54.909 1.00 58.66 286 LEU A C 1
ATOM 2309 O O . LEU A 1 286 ? -48.888 31.566 56.091 1.00 58.66 286 LEU A O 1
ATOM 2313 N N . ASP A 1 287 ? -47.738 31.905 54.172 1.00 55.44 287 ASP A N 1
ATOM 2314 C CA . ASP A 1 287 ? -46.826 32.956 54.640 1.00 55.44 287 ASP A CA 1
ATOM 2315 C C . ASP A 1 287 ? -47.247 34.381 54.181 1.00 55.44 287 ASP A C 1
ATOM 2317 O O . ASP A 1 287 ? -46.548 35.347 54.492 1.00 55.44 287 ASP A O 1
ATOM 2321 N N . GLU A 1 288 ? -48.385 34.529 53.481 1.00 48.41 288 GLU A N 1
ATOM 2322 C CA . GLU A 1 288 ? -49.095 35.803 53.201 1.00 48.41 288 GLU A CA 1
ATOM 2323 C C . GLU A 1 288 ? -50.367 35.928 54.055 1.00 48.41 288 GLU A C 1
ATOM 2325 O O . GLU A 1 288 ? -50.653 37.058 54.518 1.00 48.41 288 GLU A O 1
#

Radius of gyration: 32.78 Å; Cα contacts (8 Å, |Δi|>4): 132; chains: 1; bounding box: 85×72×78 Å

Nearest PDB structures (foldseek):
  8oup-assembly1_A  TM=2.622E-01  e=1.641E+00  Spisula solidissima

Mean predicted aligned error: 18.08 Å

Organism: NCBI:txid392033

Secondary structure (DSSP, 8-state):
-HHHHHHHTPPPPGGGTTSPPPPTTS-SS-HHHHHHHHHHHHHHHHHHHIIIIIHHHHS----HHHHHHH-GGGGGTTHHHHHHHHHHHHHHHHHHHHHHT--SS-S-TTTTGGG-HHHHHHHHHHHHHHHHH----HHHHHHHHHHHHHHHHHHHHHHHS-SHHHHHHHHHHHHHH-HHHHHHHHHHHHHHHHHHHHHHHHHHHHHHHHHTS----TTSGGGTTTS----PPPPHHHHHHHHHHHHHHHHHHHHHHHHHHHHHHHHHHHHHHHHHHHHHHHHHTT--

InterPro domains:
  IPR006068 Cation-transporting P-type ATPase, C-terminal [PF00689] (2-157)
  IPR023298 P-type ATPase, transmembrane domain superfamily [SSF81665] (2-164)